Protein AF-A0A8J5JW83-F1 (afdb_monomer)

Sequence (215 aa):
MFQHQFQLTIKEKKLIQTMSLFVALVYGPMWFKAPEVFEAPSNDISFLKQLHYYGEKIDESVGMAATEAFQRHLWYLSEESVARALFSASVLYAEKREILGSMKGKNEKKECPKKLKVTEEEIPSLELKNLASTNTNCFFQTTLLDSGFVSKDPSQWTDNPQFLQSREILQELQVVNDVAERAVKLIQDYNSSITKSEAQKQYLLQVVTTHRRQT

Foldseek 3Di:
DCPVVDPDDPVRVVVCVVVVCCCVPQVVVLVVCCFVQLCNLVSLLVSLLVLLCCLVPPNVVRSVVVNVVSLVVQQVNAQQSLLSPLLDPVQDLVLNVLLLVQLDDPPPDPDDGDSDDADSVCSNVDDSSVRHHVCNVVNCVVLVADCPCSPDRSVPLVPDPSNVVRSVSSNVVGPVVVVVVVVVVVVVVVLVVPDPDPVVSVVVVVVVVVVVVVD

Mean predicted aligned error: 10.04 Å

Organism: Homarus americanus (NCBI:txid6706)

Secondary structure (DSSP, 8-state):
--TTTS---HHHHHHHHHHHHHIIIIIHHHHHHTT-TTTHHHHHHHHHHHHHHHHHHT-HHHHHHHHHHHHHHTTS-SHHHHGGGGG-SSS-HHHHHHHHHHT-S--------------TTTTTT--HHHH--GGGGHHHHHTT---GGGGS-GGGSTT-HHHHHHHHHHHHS---HHHHHHHHHHHHHHHHHH-S-HHHHHHHHHHHHHHHH--

pLDDT: mean 83.87, std 11.63, range [46.12, 95.81]

Radius of gyration: 22.06 Å; Cα contacts (8 Å, |Δi|>4): 173; chains: 1; bounding box: 48×33×61 Å

Solvent-accessibl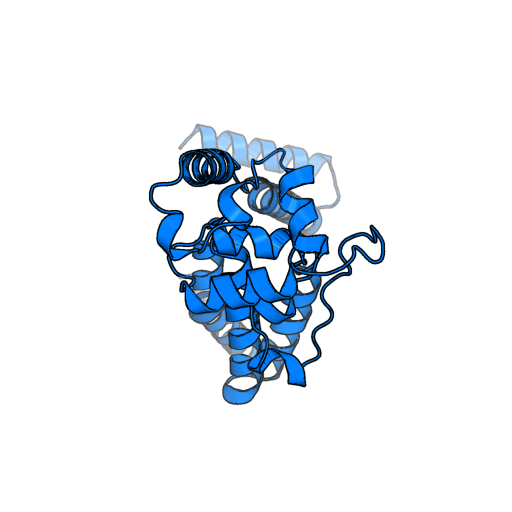e surface area (backbone atoms only — not comparable to full-atom values): 12341 Å² total; per-residue (Å²): 140,61,70,91,81,48,95,69,53,74,68,53,51,52,49,52,49,53,51,51,49,43,42,65,73,54,49,43,63,52,60,74,48,65,72,40,66,33,46,37,54,61,51,51,51,52,47,52,34,49,28,49,50,37,16,77,75,76,40,47,72,60,16,48,54,48,40,59,55,50,60,69,66,34,60,66,56,25,28,38,43,44,50,35,37,70,71,26,86,84,54,47,60,69,56,45,50,46,31,55,51,37,38,64,67,81,81,82,69,98,65,77,73,64,61,59,83,75,53,82,85,46,43,82,74,62,50,71,45,78,49,27,28,43,59,20,58,49,34,34,66,78,68,71,40,63,60,76,54,74,81,49,63,68,88,60,40,89,81,30,65,50,43,51,52,40,48,52,56,53,68,68,58,68,73,56,59,66,60,51,53,49,52,51,48,50,52,50,52,52,52,63,70,78,49,90,49,66,72,60,52,55,52,51,51,52,53,54,54,54,52,62,74,76,108

Structure (mmCIF, N/CA/C/O backbone):
data_AF-A0A8J5JW83-F1
#
_entry.id   AF-A0A8J5JW83-F1
#
loop_
_atom_site.group_PDB
_atom_site.id
_atom_site.type_symbol
_atom_site.label_atom_id
_atom_site.label_alt_id
_atom_site.label_comp_id
_atom_site.label_asym_id
_atom_site.label_entity_id
_atom_site.label_seq_id
_atom_site.pdbx_PDB_ins_code
_atom_site.Cartn_x
_atom_site.Cartn_y
_atom_site.Cartn_z
_atom_site.occupancy
_atom_site.B_iso_or_equiv
_atom_site.auth_seq_id
_atom_site.auth_comp_id
_atom_site.auth_asym_id
_atom_site.auth_atom_id
_atom_site.pdbx_PDB_model_num
ATOM 1 N N . MET A 1 1 ? 9.278 -12.136 -29.057 1.00 51.34 1 MET A N 1
ATOM 2 C CA . MET A 1 1 ? 8.632 -12.306 -30.379 1.00 51.34 1 MET A CA 1
ATOM 3 C C . MET A 1 1 ? 9.099 -11.289 -31.435 1.00 51.34 1 MET A C 1
ATOM 5 O O . MET A 1 1 ? 9.119 -11.654 -32.596 1.00 51.34 1 MET A O 1
ATOM 9 N N . PHE A 1 2 ? 9.569 -10.078 -31.080 1.00 63.88 2 PHE A N 1
ATOM 10 C CA . PHE A 1 2 ? 9.986 -9.043 -32.059 1.00 63.88 2 PHE A CA 1
ATOM 11 C C . PHE A 1 2 ? 11.501 -8.776 -32.156 1.00 63.88 2 PHE A C 1
ATOM 13 O O . PHE A 1 2 ? 11.928 -7.817 -32.788 1.00 63.88 2 PHE A O 1
ATOM 20 N N . GLN A 1 3 ? 12.343 -9.607 -31.540 1.00 62.34 3 GLN A N 1
ATOM 21 C CA . GLN A 1 3 ? 13.781 -9.324 -31.407 1.00 62.34 3 GLN A CA 1
ATOM 22 C C . GLN A 1 3 ? 14.521 -9.222 -32.754 1.00 62.34 3 GLN A C 1
ATOM 24 O O . GLN A 1 3 ? 15.527 -8.531 -32.838 1.00 62.34 3 GLN A O 1
ATOM 29 N N . HIS A 1 4 ? 14.019 -9.872 -33.807 1.00 70.44 4 HIS A N 1
ATOM 30 C CA . HIS A 1 4 ? 14.598 -9.803 -35.153 1.00 70.44 4 HIS A CA 1
ATOM 31 C C . HIS A 1 4 ? 14.193 -8.544 -35.937 1.00 70.44 4 HIS A C 1
ATOM 33 O O . HIS A 1 4 ? 14.798 -8.255 -36.962 1.00 70.44 4 HIS A O 1
ATOM 39 N N . GLN A 1 5 ? 13.187 -7.799 -35.468 1.00 75.12 5 GLN A N 1
ATOM 40 C CA . GLN A 1 5 ? 12.710 -6.569 -36.112 1.00 75.12 5 GLN A CA 1
ATOM 41 C C . GLN A 1 5 ? 13.427 -5.313 -35.593 1.00 75.12 5 GLN A C 1
ATOM 43 O O . GLN A 1 5 ? 13.366 -4.268 -36.232 1.00 75.12 5 GLN A O 1
ATOM 48 N N . PHE A 1 6 ? 14.136 -5.417 -34.463 1.00 74.56 6 PHE A N 1
ATOM 49 C CA . PHE A 1 6 ? 14.874 -4.317 -33.846 1.00 74.56 6 PHE A CA 1
ATOM 50 C C . PHE A 1 6 ? 16.340 -4.713 -33.649 1.00 74.56 6 PHE A C 1
ATOM 52 O O . PHE A 1 6 ? 16.646 -5.677 -32.944 1.00 74.56 6 PHE A O 1
ATOM 59 N N . GLN A 1 7 ? 17.268 -3.964 -34.249 1.00 84.31 7 GLN A N 1
ATOM 60 C CA . GLN A 1 7 ? 18.702 -4.164 -34.023 1.00 84.31 7 GLN A CA 1
ATOM 61 C C . GLN A 1 7 ? 19.111 -3.568 -32.670 1.00 84.31 7 GLN A C 1
ATOM 63 O O . GLN A 1 7 ? 19.536 -2.423 -32.586 1.00 84.31 7 GLN A O 1
ATOM 68 N N . LEU A 1 8 ? 18.948 -4.353 -31.604 1.00 85.31 8 LEU A N 1
ATOM 69 C CA . LEU A 1 8 ? 19.297 -3.945 -30.242 1.00 85.31 8 LEU A CA 1
ATOM 70 C C . LEU A 1 8 ? 20.770 -4.222 -29.929 1.00 85.31 8 LEU A C 1
ATOM 72 O O . LEU A 1 8 ? 21.261 -5.344 -30.114 1.00 85.31 8 LEU A O 1
ATOM 76 N N . THR A 1 9 ? 21.440 -3.232 -29.352 1.00 91.62 9 THR A N 1
ATOM 77 C CA . THR A 1 9 ? 22.767 -3.372 -28.748 1.00 91.62 9 THR A CA 1
ATOM 78 C C . THR A 1 9 ? 22.733 -4.319 -27.542 1.00 91.62 9 THR A C 1
ATOM 80 O O . THR A 1 9 ? 21.689 -4.582 -26.940 1.00 91.62 9 THR A O 1
ATOM 83 N N . ILE A 1 10 ? 23.902 -4.826 -27.134 1.00 90.31 10 ILE A N 1
ATOM 84 C CA . ILE A 1 10 ? 24.031 -5.671 -25.931 1.00 90.31 10 ILE A CA 1
ATOM 85 C C . ILE A 1 10 ? 23.524 -4.927 -24.684 1.00 90.31 10 ILE A C 1
ATOM 87 O O . ILE A 1 10 ? 22.834 -5.514 -23.849 1.00 90.31 10 ILE A O 1
ATOM 91 N N . LYS A 1 11 ? 23.813 -3.622 -24.587 1.00 91.81 11 LYS A N 1
ATOM 92 C CA . LYS A 1 11 ? 23.360 -2.763 -23.487 1.00 91.81 11 LYS A CA 1
ATOM 93 C C . LYS A 1 11 ? 21.834 -2.668 -23.439 1.00 91.81 11 LYS A C 1
ATOM 95 O O . LYS A 1 11 ? 21.253 -2.861 -22.377 1.00 91.81 11 LYS A O 1
ATOM 100 N N . GLU A 1 12 ? 21.185 -2.422 -24.575 1.00 89.00 12 GLU A N 1
ATOM 101 C CA . GLU A 1 12 ? 19.720 -2.341 -24.655 1.00 89.00 12 GLU A CA 1
ATOM 102 C C . GLU A 1 12 ? 19.053 -3.679 -24.337 1.00 89.00 12 GLU A C 1
ATOM 104 O O . GLU A 1 12 ? 18.071 -3.706 -23.603 1.00 89.00 12 GLU A O 1
ATOM 109 N N . LYS A 1 13 ? 19.610 -4.803 -24.811 1.00 89.38 13 LYS A N 1
ATOM 110 C CA . LYS A 1 13 ? 19.097 -6.138 -24.457 1.00 89.38 13 LYS A CA 1
ATOM 111 C C . LYS A 1 13 ? 19.138 -6.374 -22.949 1.00 89.38 13 LYS A C 1
ATOM 113 O O . LYS A 1 13 ? 18.149 -6.841 -22.389 1.00 89.38 13 LYS A O 1
ATOM 118 N N . LYS A 1 14 ? 20.250 -6.019 -22.295 1.00 90.25 14 LYS A N 1
ATOM 119 C CA . LYS A 1 14 ? 20.386 -6.136 -20.838 1.00 90.25 14 LYS A CA 1
ATOM 120 C C . LYS A 1 14 ? 19.383 -5.238 -20.110 1.00 90.25 14 LYS A C 1
ATOM 122 O O . LYS A 1 14 ? 18.715 -5.710 -19.201 1.00 90.25 14 LYS A O 1
ATOM 127 N N . LEU A 1 15 ? 19.216 -3.989 -20.549 1.00 88.81 15 LEU A N 1
ATOM 128 C CA . LEU A 1 15 ? 18.233 -3.061 -19.977 1.00 88.81 15 LEU A CA 1
ATOM 129 C C . LEU A 1 15 ? 16.795 -3.578 -20.107 1.00 88.81 15 LEU A C 1
ATOM 131 O O . LEU A 1 15 ? 16.050 -3.563 -19.131 1.00 88.81 15 LEU A O 1
ATOM 135 N N . ILE A 1 16 ? 16.413 -4.077 -21.286 1.00 89.44 16 ILE A N 1
ATOM 136 C CA . ILE A 1 16 ? 15.085 -4.662 -21.510 1.00 89.44 16 ILE A CA 1
ATOM 137 C C . ILE A 1 16 ? 14.882 -5.875 -20.610 1.00 89.44 16 ILE A C 1
ATOM 139 O O . ILE A 1 16 ? 13.809 -6.020 -20.031 1.00 89.44 16 ILE A O 1
ATOM 143 N N . GLN A 1 17 ? 15.894 -6.733 -20.465 1.00 90.88 17 GLN A N 1
ATOM 144 C CA . GLN A 1 17 ? 15.820 -7.884 -19.571 1.00 90.88 17 GLN A CA 1
ATOM 145 C C . GLN A 1 17 ? 15.620 -7.447 -18.115 1.00 90.88 17 GLN A C 1
ATOM 147 O O . GLN A 1 17 ? 14.689 -7.932 -17.477 1.00 90.88 17 GLN A O 1
ATOM 152 N N . THR A 1 18 ? 16.432 -6.511 -17.613 1.00 92.50 18 THR A N 1
ATOM 153 C CA . THR A 1 18 ? 16.302 -5.974 -16.250 1.00 92.50 18 THR A CA 1
ATOM 154 C C . THR A 1 18 ? 14.909 -5.390 -16.020 1.00 92.50 18 THR A C 1
ATOM 156 O O . THR A 1 18 ? 14.238 -5.772 -15.064 1.00 92.50 18 THR A O 1
ATOM 159 N N . MET A 1 19 ? 14.426 -4.536 -16.927 1.00 90.81 19 MET A N 1
ATOM 160 C CA . MET A 1 19 ? 13.092 -3.943 -16.807 1.00 90.81 19 MET A CA 1
ATOM 161 C C . MET A 1 19 ? 11.976 -4.984 -16.897 1.00 90.81 19 MET A C 1
ATOM 163 O O . MET A 1 19 ? 11.015 -4.910 -16.141 1.00 90.81 19 MET A O 1
ATOM 167 N N . SER A 1 20 ? 12.101 -5.978 -17.777 1.00 92.31 20 SER A N 1
ATOM 168 C CA . SER A 1 20 ? 11.099 -7.044 -17.906 1.00 92.31 20 SER A CA 1
ATOM 169 C C . SER A 1 20 ? 11.003 -7.873 -16.627 1.00 92.31 20 SER A C 1
ATOM 171 O O . SER A 1 20 ? 9.900 -8.179 -16.183 1.00 92.31 20 SER A O 1
ATOM 173 N N . LEU A 1 21 ? 12.144 -8.207 -16.016 1.00 92.75 21 LEU A N 1
ATOM 174 C CA . LEU A 1 21 ? 12.188 -8.938 -14.751 1.00 92.75 21 LEU A CA 1
ATOM 175 C C . LEU A 1 21 ? 11.627 -8.100 -13.601 1.00 92.75 21 LEU A C 1
ATOM 177 O O . LEU A 1 21 ? 10.803 -8.603 -12.845 1.00 92.75 21 LEU A O 1
ATOM 181 N N . PHE A 1 22 ? 12.003 -6.823 -13.505 1.00 94.00 22 PHE A N 1
ATOM 182 C CA . PHE A 1 22 ? 11.449 -5.914 -12.503 1.00 94.00 22 PHE A CA 1
ATOM 183 C C . PHE A 1 22 ? 9.924 -5.788 -12.639 1.00 94.00 22 PHE A C 1
ATOM 185 O O . PHE A 1 22 ? 9.190 -5.953 -11.665 1.00 94.00 22 PHE A O 1
ATOM 192 N N . VAL A 1 23 ? 9.419 -5.565 -13.856 1.00 92.06 23 VAL A N 1
ATOM 193 C CA . VAL A 1 23 ? 7.976 -5.459 -14.100 1.00 92.06 23 VAL A CA 1
ATOM 194 C C . VAL A 1 23 ? 7.266 -6.765 -13.758 1.00 92.06 23 VAL A C 1
ATOM 196 O O . VAL A 1 23 ? 6.246 -6.732 -13.081 1.00 92.06 23 VAL A O 1
ATOM 199 N N . ALA A 1 24 ? 7.791 -7.912 -14.187 1.00 91.56 24 ALA A N 1
ATOM 200 C CA . ALA A 1 24 ? 7.130 -9.196 -13.973 1.00 91.56 24 ALA A CA 1
ATOM 201 C C . ALA A 1 24 ? 7.152 -9.654 -12.506 1.00 91.56 24 ALA A C 1
ATOM 203 O O . ALA A 1 24 ? 6.171 -10.222 -12.035 1.00 91.56 24 ALA A O 1
ATOM 204 N N . LEU A 1 25 ? 8.261 -9.431 -11.794 1.00 92.19 25 LEU A N 1
ATOM 205 C CA . LEU A 1 25 ? 8.498 -10.015 -10.469 1.00 92.19 25 LEU A CA 1
ATOM 206 C C . LEU A 1 25 ? 8.248 -9.044 -9.313 1.00 92.19 25 LEU A C 1
ATOM 208 O O . LEU A 1 25 ? 8.000 -9.493 -8.196 1.00 92.19 25 LEU A O 1
ATOM 212 N N . VAL A 1 26 ? 8.321 -7.735 -9.559 1.00 93.12 26 VAL A N 1
ATOM 213 C CA . VAL A 1 26 ? 8.220 -6.705 -8.514 1.00 93.12 26 VAL A CA 1
ATOM 214 C C . VAL A 1 26 ? 6.963 -5.866 -8.716 1.00 93.12 26 VAL A C 1
ATOM 216 O O . VAL A 1 26 ? 6.061 -5.897 -7.885 1.00 93.12 26 VAL A O 1
ATOM 219 N N . TYR A 1 27 ? 6.854 -5.159 -9.842 1.00 90.69 27 TYR A N 1
ATOM 220 C CA . TYR A 1 27 ? 5.749 -4.216 -10.052 1.00 90.69 27 TYR A CA 1
ATOM 221 C C . TYR A 1 27 ? 4.406 -4.898 -10.353 1.00 90.69 27 TYR A C 1
ATOM 223 O O . TYR A 1 27 ? 3.376 -4.504 -9.816 1.00 90.69 27 TYR A O 1
ATOM 231 N N . GLY A 1 28 ? 4.405 -5.929 -11.198 1.00 89.69 28 GLY A N 1
ATOM 232 C CA . GLY A 1 28 ? 3.207 -6.652 -11.627 1.00 89.69 28 GLY A CA 1
ATOM 233 C C . GLY A 1 28 ? 2.395 -7.223 -10.460 1.00 89.69 28 GLY A C 1
ATOM 234 O O . GLY A 1 28 ? 1.198 -6.955 -10.390 1.00 89.69 28 GLY A O 1
ATOM 235 N N . PRO A 1 29 ? 3.008 -7.951 -9.507 1.00 91.00 29 PRO A N 1
ATOM 236 C CA . PRO A 1 29 ? 2.302 -8.431 -8.322 1.00 91.00 29 PRO A CA 1
ATOM 237 C C . PRO A 1 29 ? 1.640 -7.316 -7.503 1.00 91.00 29 PRO A C 1
ATOM 239 O O . PRO A 1 29 ? 0.507 -7.491 -7.062 1.00 91.00 29 PRO A O 1
ATOM 242 N N . MET A 1 30 ? 2.305 -6.166 -7.330 1.00 88.69 30 MET A N 1
ATOM 243 C CA . MET A 1 30 ? 1.703 -5.003 -6.663 1.00 88.69 30 MET A CA 1
ATOM 244 C C . MET A 1 30 ? 0.524 -4.455 -7.471 1.00 88.69 30 MET A C 1
ATOM 246 O O . MET A 1 30 ? -0.542 -4.204 -6.913 1.00 88.69 30 MET A O 1
ATOM 250 N N . TRP A 1 31 ? 0.680 -4.337 -8.791 1.00 85.50 31 TRP A N 1
ATOM 251 C CA . TRP A 1 31 ? -0.354 -3.811 -9.680 1.00 85.50 31 TRP A CA 1
ATOM 252 C C . TRP A 1 31 ? -1.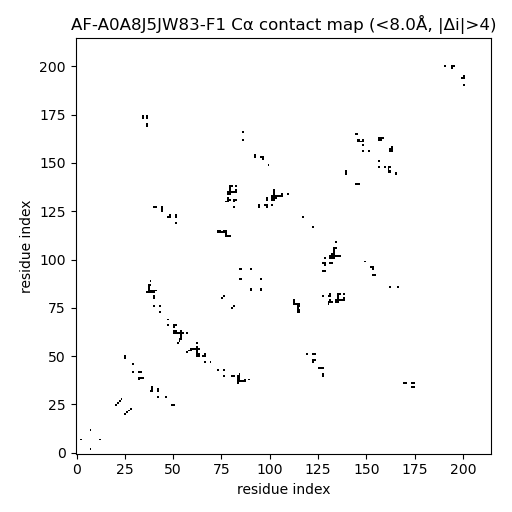686 -4.556 -9.545 1.00 85.50 31 TRP A C 1
ATOM 254 O O . TRP A 1 31 ? -2.742 -3.929 -9.493 1.00 85.50 31 TRP A O 1
ATOM 264 N N . PHE A 1 32 ? -1.650 -5.885 -9.440 1.00 86.88 32 PHE A N 1
ATOM 265 C CA . PHE A 1 32 ? -2.866 -6.685 -9.270 1.00 86.88 32 PHE A CA 1
ATOM 266 C C . PHE A 1 32 ? -3.550 -6.492 -7.913 1.00 86.88 32 PHE A C 1
ATOM 268 O O . PHE A 1 32 ? -4.752 -6.722 -7.816 1.00 86.88 32 PHE A O 1
ATOM 275 N N . LYS A 1 33 ? -2.814 -6.041 -6.894 1.00 87.88 33 LYS A N 1
ATOM 276 C CA . LYS A 1 33 ? -3.336 -5.757 -5.551 1.00 87.88 33 LYS A CA 1
ATOM 277 C C . LYS A 1 33 ? -3.801 -4.313 -5.363 1.00 87.88 33 LYS A C 1
ATOM 279 O O . LYS A 1 33 ? -4.503 -4.019 -4.402 1.00 87.88 33 LYS A O 1
ATOM 284 N N . ALA A 1 34 ? -3.446 -3.407 -6.276 1.00 82.31 34 ALA A N 1
ATOM 285 C CA . ALA A 1 34 ? -3.834 -1.997 -6.208 1.00 82.31 34 ALA A CA 1
ATOM 286 C C . ALA A 1 34 ? -5.353 -1.744 -6.025 1.00 82.31 34 ALA A C 1
ATOM 288 O O . ALA A 1 34 ? -5.702 -0.774 -5.354 1.00 82.31 34 ALA A O 1
ATOM 289 N N . PRO A 1 35 ? -6.276 -2.578 -6.555 1.00 82.44 35 PRO A N 1
ATOM 290 C CA . PRO A 1 35 ? -7.714 -2.390 -6.335 1.00 82.44 35 PRO A CA 1
ATOM 291 C C . PRO A 1 35 ? -8.220 -2.779 -4.932 1.00 82.44 35 PRO A C 1
ATOM 293 O O . PRO A 1 35 ? -9.385 -2.534 -4.621 1.00 82.44 35 PRO A O 1
ATOM 296 N N . GLU A 1 36 ? -7.401 -3.419 -4.091 1.00 86.31 36 GLU A N 1
ATOM 297 C CA . GLU A 1 36 ? -7.820 -3.929 -2.781 1.00 86.31 36 GLU A CA 1
ATOM 298 C C . GLU A 1 36 ? -7.935 -2.796 -1.749 1.00 86.31 36 GLU A C 1
ATOM 300 O O . GLU A 1 36 ? -6.987 -2.473 -1.037 1.00 86.31 36 GLU A O 1
ATOM 305 N N . VAL A 1 37 ? -9.125 -2.199 -1.635 1.00 86.00 37 VAL A N 1
ATOM 306 C CA . VAL A 1 37 ? -9.380 -1.004 -0.802 1.00 86.00 37 VAL A CA 1
ATOM 307 C C . VAL A 1 37 ? -8.912 -1.155 0.646 1.00 86.00 37 VAL A C 1
ATOM 309 O O . VAL A 1 37 ? -8.300 -0.236 1.192 1.00 86.00 37 VAL A O 1
ATOM 312 N N . PHE A 1 38 ? -9.199 -2.298 1.271 1.00 90.44 38 PHE A N 1
ATOM 313 C CA . PHE A 1 38 ? -8.854 -2.551 2.674 1.00 90.44 38 PHE A CA 1
ATOM 314 C C . PHE A 1 38 ? -7.366 -2.822 2.879 1.00 90.44 38 PHE A C 1
ATOM 316 O O . PHE A 1 38 ? -6.820 -2.493 3.928 1.00 90.44 38 PHE A O 1
ATOM 323 N N . GLU A 1 39 ? -6.721 -3.410 1.875 1.00 90.50 39 GLU A N 1
ATOM 324 C CA . GLU A 1 39 ? -5.315 -3.802 1.921 1.00 90.50 39 GLU A CA 1
ATOM 325 C C . GLU A 1 39 ? -4.392 -2.687 1.424 1.00 90.50 39 GLU A C 1
ATOM 327 O O . GLU A 1 39 ? -3.189 -2.764 1.645 1.00 90.50 39 GLU A O 1
ATOM 332 N N . ALA A 1 40 ? -4.930 -1.646 0.777 1.00 88.44 40 ALA A N 1
ATOM 333 C CA . ALA A 1 40 ? -4.149 -0.604 0.116 1.00 88.44 40 ALA A CA 1
ATOM 334 C C . ALA A 1 40 ? -3.010 -0.030 0.988 1.00 88.44 40 ALA A C 1
ATOM 336 O O . ALA A 1 40 ? -1.869 -0.064 0.527 1.00 88.44 40 ALA A O 1
ATOM 337 N N . PRO A 1 41 ? -3.231 0.386 2.257 1.00 90.06 41 PRO A N 1
ATOM 338 C CA . PRO A 1 41 ? -2.141 0.903 3.088 1.00 90.06 41 PRO A CA 1
ATOM 339 C C . PRO A 1 41 ? -1.049 -0.143 3.362 1.00 90.06 41 PRO A C 1
ATOM 341 O O . PRO A 1 41 ? 0.141 0.162 3.298 1.00 90.06 41 PRO A O 1
ATOM 344 N N . SER A 1 42 ? -1.444 -1.390 3.632 1.00 91.88 42 SER A N 1
ATOM 345 C CA . SER A 1 42 ? -0.522 -2.502 3.896 1.00 91.88 42 SER A CA 1
ATOM 346 C C . SER A 1 42 ? 0.270 -2.884 2.646 1.00 91.88 42 SER A C 1
ATOM 348 O O . SER A 1 42 ? 1.480 -3.109 2.714 1.00 91.88 42 SER A O 1
ATOM 350 N N . ASN A 1 43 ? -0.402 -2.922 1.494 1.00 91.25 43 ASN A N 1
ATOM 351 C CA . ASN A 1 43 ? 0.189 -3.216 0.196 1.00 91.25 43 ASN A CA 1
ATOM 352 C C . ASN A 1 43 ? 1.221 -2.150 -0.194 1.00 91.25 43 ASN A C 1
ATOM 354 O O . ASN A 1 43 ? 2.310 -2.508 -0.639 1.00 91.25 43 ASN A O 1
ATOM 358 N N . ASP A 1 44 ? 0.933 -0.868 0.040 1.00 90.88 44 ASP A N 1
ATOM 359 C CA . ASP A 1 44 ? 1.867 0.221 -0.253 1.00 90.88 44 ASP A CA 1
ATOM 360 C C . ASP A 1 44 ? 3.115 0.176 0.639 1.00 90.88 44 ASP A C 1
ATOM 362 O O . ASP A 1 44 ? 4.234 0.283 0.134 1.00 90.88 44 ASP A O 1
ATOM 366 N N . ILE A 1 45 ? 2.954 -0.046 1.952 1.00 91.56 45 ILE A N 1
ATOM 367 C CA . ILE A 1 45 ? 4.092 -0.219 2.875 1.00 91.56 45 ILE A CA 1
ATOM 368 C C . ILE A 1 45 ? 4.930 -1.432 2.461 1.00 91.56 45 ILE A C 1
ATOM 370 O O . ILE A 1 45 ? 6.157 -1.350 2.382 1.00 91.56 45 ILE A O 1
ATOM 374 N N . SER A 1 46 ? 4.277 -2.563 2.179 1.00 93.19 46 SER A N 1
ATOM 375 C CA . SER A 1 46 ? 4.953 -3.792 1.761 1.00 93.19 46 SER A CA 1
ATOM 376 C C . SER A 1 46 ? 5.727 -3.592 0.459 1.00 93.19 46 SER A C 1
ATOM 378 O O . SER A 1 46 ? 6.878 -4.021 0.360 1.00 93.19 46 SER A O 1
ATOM 380 N N . PHE A 1 47 ? 5.140 -2.888 -0.510 1.00 94.31 47 PHE A N 1
ATOM 381 C CA . PHE A 1 47 ? 5.799 -2.594 -1.773 1.00 94.31 47 PHE A CA 1
ATOM 382 C C . PHE A 1 47 ? 6.984 -1.644 -1.594 1.00 94.31 47 PHE A C 1
ATOM 384 O O . PHE A 1 47 ? 8.047 -1.895 -2.157 1.00 94.31 47 PHE A O 1
ATOM 391 N N . LEU A 1 48 ? 6.861 -0.611 -0.754 1.00 93.12 48 LEU A N 1
ATOM 392 C CA . LEU A 1 48 ? 7.974 0.288 -0.441 1.00 93.12 48 LEU A CA 1
ATOM 393 C C . LEU A 1 48 ? 9.161 -0.481 0.168 1.00 93.12 48 LEU A C 1
ATOM 395 O O . LEU A 1 48 ? 10.298 -0.308 -0.271 1.00 93.12 48 LEU A O 1
ATOM 399 N N . LYS A 1 49 ? 8.892 -1.403 1.103 1.00 94.81 49 LYS A N 1
ATOM 400 C CA . LYS A 1 49 ? 9.909 -2.310 1.665 1.00 94.81 49 LYS A CA 1
ATOM 401 C C . LYS A 1 49 ? 10.524 -3.226 0.610 1.00 94.81 49 LYS A C 1
ATOM 403 O O . LYS A 1 49 ? 11.733 -3.443 0.617 1.00 94.81 49 LYS A O 1
ATOM 408 N N . GLN A 1 50 ? 9.711 -3.752 -0.304 1.00 95.69 50 GLN A N 1
ATOM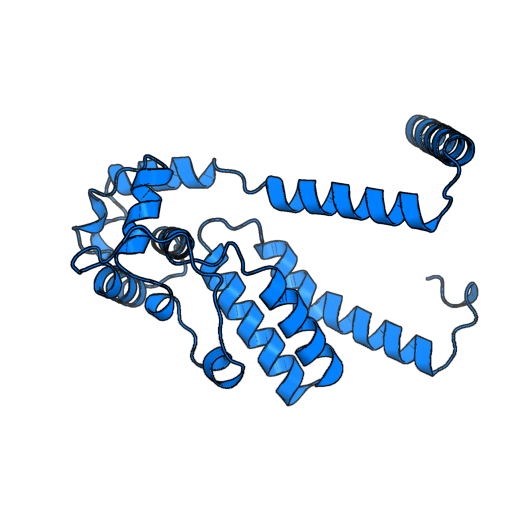 409 C CA . GLN A 1 50 ? 10.182 -4.608 -1.390 1.00 95.69 50 GLN A CA 1
ATOM 410 C C . GLN A 1 50 ? 11.104 -3.852 -2.356 1.00 95.69 50 GLN A C 1
ATOM 412 O O . GLN A 1 50 ? 12.122 -4.405 -2.768 1.00 95.69 50 GLN A O 1
ATOM 417 N N . LEU A 1 51 ? 10.778 -2.602 -2.701 1.00 95.31 51 LEU A N 1
ATOM 418 C CA . LEU A 1 51 ? 11.616 -1.756 -3.553 1.00 95.31 51 LEU A CA 1
ATOM 419 C C . LEU A 1 51 ? 12.955 -1.427 -2.890 1.00 95.31 51 LEU A C 1
ATOM 421 O O . LEU A 1 51 ? 13.994 -1.539 -3.540 1.00 95.31 51 LEU A O 1
ATOM 425 N N . HIS A 1 52 ? 12.934 -1.102 -1.596 1.00 94.44 52 HIS A N 1
ATOM 426 C CA . HIS A 1 52 ? 14.151 -0.864 -0.825 1.00 94.44 52 HIS A CA 1
ATOM 427 C C . HIS A 1 52 ? 15.035 -2.120 -0.768 1.00 94.44 52 HIS A C 1
ATOM 429 O O . HIS A 1 52 ? 16.202 -2.068 -1.147 1.00 94.44 52 HIS A O 1
ATOM 435 N N . TYR A 1 53 ? 14.462 -3.284 -0.438 1.00 95.25 53 TYR A N 1
ATOM 436 C CA . TYR A 1 53 ? 15.187 -4.560 -0.473 1.00 95.25 53 TYR A CA 1
ATOM 437 C C . TYR A 1 53 ? 15.767 -4.871 -1.863 1.00 95.25 53 TYR A C 1
ATOM 439 O O . TYR A 1 53 ? 16.903 -5.334 -1.982 1.00 95.25 53 TYR A O 1
ATOM 447 N N . TYR A 1 54 ? 14.997 -4.622 -2.927 1.00 95.50 54 TYR A N 1
ATOM 448 C CA . TYR A 1 54 ? 15.449 -4.829 -4.301 1.00 95.50 54 TYR A CA 1
ATOM 449 C C . TYR A 1 54 ? 16.654 -3.936 -4.636 1.00 95.50 54 TYR A C 1
ATOM 451 O O . TYR A 1 54 ? 17.614 -4.417 -5.238 1.00 95.50 54 TYR A O 1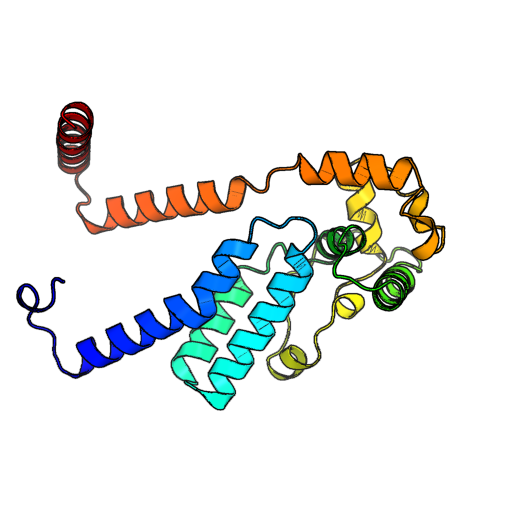
ATOM 459 N N . GLY A 1 55 ? 16.631 -2.670 -4.209 1.00 94.75 55 GLY A N 1
ATOM 460 C CA . GLY A 1 55 ? 17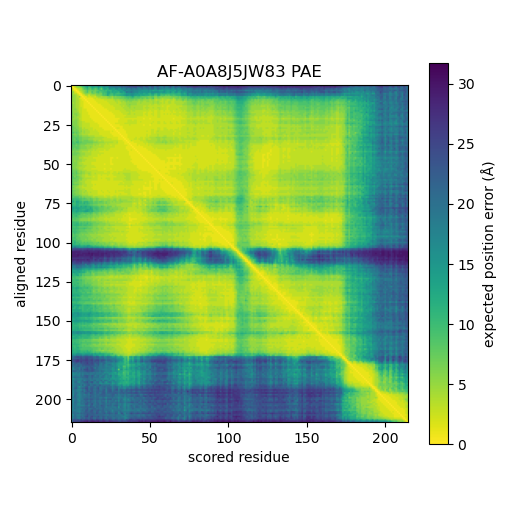.764 -1.753 -4.337 1.00 94.75 55 GLY A CA 1
ATOM 461 C C . GLY A 1 55 ? 18.997 -2.245 -3.586 1.00 94.75 55 GLY A C 1
ATOM 462 O O . GLY A 1 55 ? 20.069 -2.358 -4.171 1.00 94.75 55 GLY A O 1
ATOM 463 N N . GLU A 1 56 ? 18.835 -2.630 -2.321 1.00 94.69 56 GLU A N 1
ATOM 464 C CA . GLU A 1 56 ? 19.958 -3.076 -1.494 1.00 94.69 56 GLU A CA 1
ATOM 465 C C . GLU A 1 56 ? 20.596 -4.392 -1.963 1.00 94.69 56 GLU A C 1
ATOM 467 O O . GLU A 1 56 ? 21.798 -4.595 -1.781 1.00 94.69 56 GLU A O 1
ATOM 472 N N . LYS A 1 57 ? 19.796 -5.343 -2.466 1.00 95.81 57 LYS A N 1
ATOM 473 C CA . LYS A 1 57 ? 20.247 -6.734 -2.673 1.00 95.81 57 LYS A CA 1
ATOM 474 C C . LYS A 1 57 ? 20.351 -7.169 -4.127 1.00 95.81 57 LYS A C 1
ATOM 476 O O . LYS A 1 57 ? 21.004 -8.179 -4.384 1.00 95.81 57 LYS A O 1
ATOM 481 N N . ILE A 1 58 ? 19.692 -6.481 -5.060 1.00 94.50 58 ILE A N 1
ATOM 482 C CA . ILE A 1 58 ? 19.542 -6.959 -6.443 1.00 94.50 58 ILE A CA 1
ATOM 483 C C . ILE A 1 58 ? 20.097 -5.946 -7.443 1.00 94.50 58 ILE A C 1
ATOM 485 O O . ILE A 1 58 ? 21.026 -6.270 -8.181 1.00 94.50 58 ILE A O 1
ATOM 489 N N . ASP A 1 59 ? 19.531 -4.741 -7.493 1.00 94.56 59 ASP A N 1
ATOM 490 C CA . ASP A 1 59 ? 19.945 -3.689 -8.425 1.00 94.56 59 ASP A CA 1
ATOM 491 C C . ASP A 1 59 ? 19.655 -2.313 -7.813 1.00 94.56 59 ASP A C 1
ATOM 493 O O . ASP A 1 59 ? 18.520 -1.831 -7.837 1.00 94.56 59 ASP A O 1
ATOM 497 N N . GLU A 1 60 ? 20.705 -1.696 -7.269 1.00 95.06 60 GLU A N 1
ATOM 498 C CA . GLU A 1 60 ? 20.676 -0.394 -6.593 1.00 95.06 60 GLU A CA 1
ATOM 499 C C . GLU A 1 60 ? 20.072 0.699 -7.476 1.00 95.06 60 GLU A C 1
ATOM 501 O O . GLU A 1 60 ? 19.192 1.441 -7.043 1.00 95.06 60 GLU A O 1
ATOM 506 N N . SER A 1 61 ? 20.481 0.762 -8.747 1.00 93.56 61 SER A N 1
ATOM 507 C CA . SER A 1 61 ? 20.029 1.812 -9.658 1.00 93.56 61 SER A CA 1
ATOM 508 C C . SER A 1 61 ? 18.530 1.715 -9.923 1.00 93.56 61 SER A C 1
ATOM 510 O O . SER A 1 61 ? 17.840 2.736 -9.916 1.00 93.56 61 SER A O 1
ATOM 512 N N . VAL A 1 62 ? 18.022 0.504 -10.165 1.00 93.81 62 VAL A N 1
ATOM 513 C CA . VAL A 1 62 ? 16.594 0.288 -10.419 1.00 93.81 62 VAL A CA 1
ATOM 514 C C . VAL A 1 62 ? 15.782 0.442 -9.137 1.00 93.81 62 VAL A C 1
ATOM 516 O O . VAL A 1 62 ? 14.744 1.100 -9.164 1.00 93.81 62 VAL A O 1
ATOM 519 N N . GLY A 1 63 ? 16.243 -0.123 -8.019 1.00 94.38 63 GLY A N 1
ATOM 520 C CA . GLY A 1 63 ? 15.549 -0.042 -6.734 1.00 94.38 63 GLY A CA 1
ATOM 521 C C . GLY A 1 63 ? 15.427 1.389 -6.216 1.00 94.38 63 GLY A C 1
ATOM 522 O O . GLY A 1 63 ? 14.329 1.800 -5.841 1.00 94.38 63 GLY A O 1
ATOM 523 N N . MET A 1 64 ? 16.503 2.180 -6.286 1.00 92.75 64 MET A N 1
ATOM 524 C CA . MET A 1 64 ? 16.490 3.598 -5.913 1.00 92.75 64 MET A CA 1
ATOM 525 C C . MET A 1 64 ? 15.531 4.392 -6.808 1.00 92.75 64 MET A C 1
ATOM 527 O O . MET A 1 64 ? 14.610 5.040 -6.312 1.00 92.75 64 MET A O 1
ATOM 531 N N . ALA A 1 65 ? 15.662 4.268 -8.135 1.00 93.00 65 ALA A N 1
ATOM 532 C CA . ALA A 1 65 ? 14.795 4.979 -9.076 1.00 93.00 65 ALA A CA 1
ATOM 533 C C . ALA A 1 65 ? 13.309 4.608 -8.908 1.00 93.00 65 ALA A C 1
ATOM 535 O O . ALA A 1 65 ? 12.433 5.474 -8.992 1.00 93.00 65 ALA A O 1
ATOM 536 N N . ALA A 1 66 ? 13.011 3.330 -8.658 1.00 92.94 66 ALA A N 1
ATOM 537 C CA . ALA A 1 66 ? 11.655 2.856 -8.413 1.00 92.94 66 ALA A CA 1
ATOM 538 C C . ALA A 1 66 ? 11.104 3.344 -7.066 1.00 92.94 66 ALA A C 1
ATOM 540 O O . ALA A 1 66 ? 9.947 3.758 -7.010 1.00 92.94 66 ALA A O 1
ATOM 541 N N . THR A 1 67 ? 11.918 3.342 -6.007 1.00 92.44 67 THR A N 1
ATOM 542 C CA . THR A 1 67 ? 11.538 3.843 -4.675 1.00 92.44 67 THR A CA 1
ATOM 543 C C . THR A 1 67 ? 11.198 5.327 -4.739 1.00 92.44 67 THR A C 1
ATOM 545 O O . THR A 1 67 ? 10.107 5.725 -4.333 1.00 92.44 67 THR A O 1
ATOM 548 N N . GLU A 1 68 ? 12.064 6.142 -5.344 1.00 90.25 68 GLU A N 1
ATOM 549 C CA . GLU A 1 68 ? 11.809 7.571 -5.546 1.00 90.25 68 GLU A CA 1
ATOM 550 C C . GLU A 1 68 ? 10.550 7.820 -6.384 1.00 90.25 68 GLU A C 1
ATOM 552 O O . GLU A 1 68 ? 9.765 8.728 -6.095 1.00 90.25 68 GLU A O 1
ATOM 557 N N . ALA A 1 69 ? 10.344 7.028 -7.442 1.00 90.00 69 ALA A N 1
ATOM 558 C CA . ALA A 1 69 ? 9.138 7.109 -8.252 1.00 90.00 69 ALA A CA 1
ATOM 559 C C . ALA A 1 69 ? 7.893 6.785 -7.430 1.00 90.00 69 ALA A C 1
ATOM 561 O O . ALA A 1 69 ? 6.930 7.551 -7.462 1.00 90.00 69 ALA A O 1
ATOM 562 N N . PHE A 1 70 ? 7.923 5.711 -6.648 1.00 88.88 70 PHE A N 1
ATOM 563 C CA . PHE A 1 70 ? 6.792 5.294 -5.835 1.00 88.88 70 PHE A CA 1
ATOM 564 C C . PHE A 1 70 ? 6.480 6.298 -4.717 1.00 88.88 70 PHE A C 1
ATOM 566 O O . PHE A 1 70 ? 5.327 6.687 -4.557 1.00 88.88 70 PHE A O 1
ATOM 573 N N . GLN A 1 71 ? 7.489 6.855 -4.043 1.00 86.50 71 GLN A N 1
ATOM 574 C CA . GLN A 1 71 ? 7.315 7.912 -3.035 1.00 86.50 71 GLN A CA 1
ATOM 575 C C . GLN A 1 71 ? 6.678 9.202 -3.588 1.00 86.50 71 GLN A C 1
ATOM 577 O O . GLN A 1 71 ? 6.083 9.987 -2.841 1.00 86.50 71 GLN A O 1
ATOM 582 N N . ARG A 1 72 ? 6.759 9.461 -4.902 1.00 83.12 72 ARG A N 1
ATOM 583 C CA . ARG A 1 72 ? 5.997 10.554 -5.538 1.00 83.12 72 ARG A CA 1
ATOM 584 C C . ARG A 1 72 ? 4.498 10.257 -5.626 1.00 83.12 72 ARG A C 1
ATOM 586 O O . ARG A 1 72 ? 3.719 11.206 -5.661 1.00 83.12 72 ARG A O 1
ATOM 593 N N . HIS A 1 73 ? 4.108 8.986 -5.602 1.00 78.88 73 HIS A N 1
ATOM 594 C CA . HIS A 1 73 ? 2.723 8.525 -5.678 1.00 78.88 73 HIS A CA 1
ATOM 595 C C . HIS A 1 73 ? 2.081 8.234 -4.313 1.00 78.88 73 HIS A C 1
ATOM 597 O O . HIS A 1 73 ? 0.864 8.131 -4.253 1.00 78.88 73 HIS A O 1
ATOM 603 N N . LEU A 1 74 ? 2.841 8.231 -3.213 1.00 79.12 74 LEU A N 1
ATOM 604 C CA . LEU A 1 74 ? 2.332 8.046 -1.842 1.00 79.12 74 LEU A CA 1
ATOM 605 C C . LEU A 1 74 ? 1.588 9.271 -1.264 1.00 79.12 74 LEU A C 1
ATOM 607 O O . LEU A 1 74 ? 1.521 9.450 -0.053 1.00 79.12 74 LEU A O 1
ATOM 611 N N . TRP A 1 75 ? 1.043 10.156 -2.105 1.00 74.44 75 TRP A N 1
ATOM 612 C CA . TRP A 1 75 ? 0.312 11.343 -1.638 1.00 74.44 75 TRP A CA 1
ATOM 613 C C . TRP A 1 75 ? -1.006 10.982 -0.940 1.00 74.44 75 TRP A C 1
ATOM 615 O O . TRP A 1 75 ? -1.465 11.740 -0.089 1.00 74.44 75 TRP A O 1
ATOM 625 N N . TYR A 1 76 ? -1.594 9.834 -1.288 1.00 75.69 76 TYR A N 1
ATOM 626 C CA . TYR A 1 76 ? -2.817 9.326 -0.673 1.00 75.69 76 TYR A CA 1
ATOM 627 C C . TYR A 1 76 ? -2.542 8.445 0.556 1.00 75.69 76 TYR A C 1
ATOM 629 O O . TYR A 1 76 ? -3.431 8.318 1.402 1.00 75.69 76 TYR A O 1
ATOM 637 N N . LEU A 1 77 ? -1.330 7.874 0.685 1.00 81.75 77 LEU A N 1
ATOM 638 C CA . LEU A 1 77 ? -0.904 7.111 1.862 1.00 81.75 77 LEU A CA 1
ATOM 639 C C . LEU A 1 77 ? -0.698 8.083 3.029 1.00 81.75 77 LEU A C 1
ATOM 641 O O . LEU A 1 77 ? 0.345 8.709 3.201 1.00 81.75 77 LEU A O 1
ATOM 645 N N . SER A 1 78 ? -1.768 8.241 3.788 1.00 80.25 78 SER A N 1
ATOM 646 C CA . SER A 1 78 ? -1.965 9.245 4.824 1.00 80.25 78 SER A CA 1
ATOM 647 C C . SER A 1 78 ? -2.595 8.628 6.065 1.00 80.25 78 SER A C 1
ATOM 649 O O . SER A 1 78 ? -3.109 7.509 6.018 1.00 80.25 78 SER A O 1
ATOM 651 N N . GLU A 1 79 ? -2.628 9.391 7.154 1.00 82.38 79 GLU A N 1
ATOM 652 C CA . GLU A 1 79 ? -3.267 8.994 8.413 1.00 82.38 79 GLU A CA 1
ATOM 653 C C . GLU A 1 79 ? -4.728 8.556 8.197 1.00 82.38 79 GLU A C 1
ATOM 655 O O . GLU A 1 79 ? -5.167 7.556 8.753 1.00 82.38 79 GLU A O 1
ATOM 660 N N . GLU A 1 80 ? -5.471 9.223 7.304 1.00 82.19 80 GLU A N 1
ATOM 661 C CA . GLU A 1 80 ? -6.842 8.830 6.949 1.00 82.19 80 GLU A CA 1
ATOM 662 C C . GLU A 1 80 ? -6.898 7.505 6.177 1.00 82.19 80 GLU A C 1
ATOM 664 O O . GLU A 1 80 ? -7.783 6.683 6.410 1.00 82.19 80 GLU A O 1
ATOM 669 N N . SER A 1 81 ? -5.947 7.258 5.271 1.00 83.06 81 SER A N 1
ATOM 670 C CA . SER A 1 81 ? -5.929 6.019 4.482 1.00 83.06 81 SER A CA 1
ATOM 671 C C . SER A 1 81 ? -5.703 4.774 5.344 1.00 83.06 81 SER A C 1
ATOM 673 O O . SER A 1 81 ? -6.269 3.724 5.044 1.00 83.06 81 SER A O 1
ATOM 675 N N . VAL A 1 82 ? -4.964 4.899 6.455 1.00 88.81 82 VAL A N 1
ATOM 676 C CA . VAL A 1 82 ? -4.692 3.803 7.403 1.00 88.81 82 VAL A CA 1
ATOM 677 C C . VAL A 1 82 ? -5.977 3.275 8.033 1.00 88.81 82 VAL A C 1
ATOM 679 O O . VAL A 1 82 ? -6.067 2.087 8.335 1.00 88.81 82 VAL A O 1
ATOM 682 N N . ALA A 1 83 ? -7.016 4.106 8.158 1.00 91.12 83 ALA A N 1
ATOM 683 C CA . ALA A 1 83 ? -8.314 3.668 8.665 1.00 91.12 83 ALA A CA 1
ATOM 684 C C . ALA A 1 83 ? -8.920 2.526 7.827 1.00 91.12 83 ALA A C 1
ATOM 686 O O . ALA A 1 83 ? -9.639 1.687 8.368 1.00 91.12 83 ALA A O 1
ATOM 687 N N . ARG A 1 84 ? -8.590 2.430 6.529 1.00 90.44 84 ARG A N 1
ATOM 688 C CA . ARG A 1 84 ? -9.035 1.328 5.656 1.00 90.44 84 ARG A CA 1
ATOM 689 C C . ARG A 1 84 ? -8.502 -0.028 6.120 1.00 90.44 84 ARG A C 1
ATOM 691 O O . ARG A 1 84 ? -9.228 -1.019 6.053 1.00 90.44 84 ARG A O 1
ATOM 698 N N . ALA A 1 85 ? -7.290 -0.057 6.674 1.00 92.88 85 ALA A N 1
ATOM 699 C CA . ALA A 1 85 ? -6.664 -1.268 7.195 1.00 92.88 85 ALA A CA 1
ATOM 700 C C . ALA A 1 85 ? -7.421 -1.855 8.405 1.00 92.88 85 ALA A C 1
ATOM 702 O O . ALA A 1 85 ? -7.354 -3.055 8.666 1.00 92.88 85 ALA A O 1
ATOM 703 N N . LEU A 1 86 ? -8.233 -1.058 9.113 1.00 93.81 86 LEU A N 1
ATOM 704 C CA . LEU A 1 86 ? -9.095 -1.561 10.193 1.00 93.81 86 LEU A CA 1
ATOM 705 C C . LEU A 1 86 ? -10.163 -2.546 9.684 1.00 93.81 86 LEU A C 1
ATOM 707 O O . LEU A 1 86 ? -10.593 -3.435 10.428 1.00 93.81 86 LEU A O 1
ATOM 711 N N . PHE A 1 87 ? -10.554 -2.433 8.414 1.00 93.12 87 PHE A N 1
ATOM 712 C CA . PHE A 1 87 ? -11.535 -3.303 7.760 1.00 93.12 87 PHE A CA 1
ATOM 713 C C . PHE A 1 87 ? -10.913 -4.536 7.095 1.00 93.12 87 PHE A C 1
ATOM 715 O O . PHE A 1 87 ? -11.635 -5.478 6.758 1.00 93.12 87 PHE A O 1
ATOM 722 N N . SER A 1 88 ? -9.585 -4.564 6.957 1.00 92.31 88 SER A N 1
ATOM 723 C CA . SER A 1 88 ? -8.846 -5.692 6.393 1.00 92.31 88 SER A CA 1
ATOM 724 C C . SER A 1 88 ? -9.009 -6.955 7.243 1.00 92.31 88 SER A C 1
ATOM 726 O O . SER A 1 88 ? -9.070 -6.904 8.477 1.00 92.31 88 SER A O 1
ATOM 728 N N . ALA A 1 89 ? -9.087 -8.104 6.570 1.00 91.12 89 ALA A N 1
ATOM 729 C CA . ALA A 1 89 ? -9.025 -9.413 7.217 1.00 91.12 89 ALA A CA 1
ATOM 730 C C . ALA A 1 89 ? -7.579 -9.894 7.438 1.00 91.12 89 ALA A C 1
ATOM 732 O O . ALA A 1 89 ? -7.365 -10.778 8.263 1.00 91.12 89 ALA A O 1
ATOM 733 N N . SER A 1 90 ? -6.608 -9.333 6.710 1.00 91.00 90 SER A N 1
ATOM 734 C CA . SER A 1 90 ? -5.187 -9.678 6.822 1.00 91.00 90 SER A CA 1
ATOM 735 C C . SER A 1 90 ? -4.528 -9.013 8.039 1.00 91.00 90 SER A C 1
ATOM 737 O O . SER A 1 90 ? -3.633 -9.593 8.652 1.00 91.00 90 SER A O 1
ATOM 739 N N . VAL A 1 91 ? -5.016 -7.832 8.433 1.00 92.81 91 VAL A N 1
ATOM 740 C CA . VAL A 1 91 ? -4.531 -7.095 9.606 1.00 92.81 91 VAL A CA 1
ATOM 741 C C . VAL A 1 91 ? -5.022 -7.774 10.883 1.00 92.81 91 VAL A C 1
ATOM 743 O O . VAL A 1 91 ? -6.226 -7.893 11.137 1.00 92.81 91 VAL A O 1
ATOM 746 N N . LEU A 1 92 ? -4.081 -8.211 11.717 1.00 94.25 92 LEU A N 1
ATOM 747 C CA . LEU A 1 92 ? -4.377 -8.945 12.946 1.00 94.25 92 LEU A CA 1
ATOM 748 C C . LEU A 1 92 ? -5.030 -8.047 14.002 1.00 94.25 92 LEU A C 1
ATOM 750 O O . LEU A 1 92 ? -4.785 -6.845 14.068 1.00 94.25 92 LEU A O 1
ATOM 754 N N . TYR A 1 93 ? -5.798 -8.640 14.922 1.00 94.56 93 TYR A N 1
ATOM 755 C CA . TYR A 1 93 ? -6.416 -7.885 16.020 1.00 94.56 93 TYR A CA 1
ATOM 756 C C . TYR A 1 93 ? -5.402 -7.118 16.875 1.00 94.56 93 TYR A C 1
ATOM 758 O O . TYR A 1 93 ? -5.714 -6.026 17.339 1.00 94.56 93 TYR A O 1
ATOM 766 N N . ALA A 1 94 ? -4.200 -7.665 17.086 1.00 94.75 94 ALA A N 1
ATOM 767 C CA . ALA A 1 94 ? -3.139 -6.977 17.819 1.00 94.75 94 ALA A CA 1
ATOM 768 C C . ALA A 1 94 ? -2.710 -5.682 17.110 1.00 94.75 94 ALA A C 1
ATOM 770 O O . ALA A 1 94 ? -2.697 -4.627 17.733 1.00 94.75 94 ALA A O 1
ATOM 771 N N . GLU A 1 95 ? -2.476 -5.744 15.801 1.00 94.12 95 GLU A N 1
ATOM 772 C CA . GLU A 1 95 ? -2.107 -4.587 14.983 1.00 94.12 95 GLU A CA 1
ATOM 773 C C . GLU A 1 95 ? -3.249 -3.562 14.900 1.00 94.12 95 GLU A C 1
ATOM 775 O O . GLU A 1 95 ? -3.029 -2.365 15.077 1.00 94.12 95 GLU A O 1
ATOM 780 N N . LYS A 1 96 ? -4.506 -4.017 14.771 1.00 95.12 96 LYS A N 1
ATOM 781 C CA . LYS A 1 96 ? -5.680 -3.128 14.868 1.00 95.12 96 LYS A CA 1
ATOM 782 C C . LYS A 1 96 ? -5.712 -2.383 16.200 1.00 95.12 96 LYS A C 1
ATOM 784 O O . LYS A 1 96 ? -6.002 -1.191 16.218 1.00 95.12 96 LYS A O 1
ATOM 789 N N . ARG A 1 97 ? -5.397 -3.046 17.319 1.00 95.25 97 ARG A N 1
ATOM 790 C CA . ARG A 1 97 ? -5.320 -2.389 18.636 1.00 95.25 97 ARG A CA 1
ATOM 791 C C . ARG A 1 97 ? -4.201 -1.354 18.702 1.00 95.25 97 ARG A C 1
ATOM 793 O O . ARG A 1 97 ? -4.411 -0.324 19.334 1.00 95.25 97 ARG A O 1
ATOM 800 N N . GLU A 1 98 ? -3.056 -1.595 18.064 1.00 94.19 98 GLU A N 1
ATOM 801 C CA . GLU A 1 98 ? -1.973 -0.607 17.983 1.00 94.19 98 GLU A CA 1
ATOM 802 C C . GLU A 1 98 ? -2.410 0.636 17.196 1.00 94.19 98 GLU A C 1
ATOM 804 O O . GLU A 1 98 ? -2.252 1.748 17.695 1.00 94.19 98 GLU A O 1
ATOM 809 N N . ILE A 1 99 ? -3.058 0.454 16.036 1.00 92.69 99 ILE A N 1
ATOM 810 C CA . ILE A 1 99 ? -3.639 1.554 15.244 1.00 92.69 99 ILE A CA 1
ATOM 811 C C . ILE A 1 99 ? -4.642 2.350 16.094 1.00 92.69 99 ILE A C 1
ATOM 813 O O . ILE A 1 99 ? -4.540 3.572 16.197 1.00 92.69 99 ILE A O 1
ATOM 817 N N . LEU A 1 100 ? -5.572 1.666 16.771 1.00 92.44 100 LEU A N 1
ATOM 818 C CA . LEU A 1 100 ? -6.535 2.297 17.684 1.00 92.44 100 LEU A CA 1
ATOM 819 C C . LEU A 1 100 ? -5.860 3.002 18.869 1.00 92.44 100 LEU A C 1
ATOM 821 O O . LEU A 1 100 ? -6.400 3.974 19.393 1.00 92.44 100 LEU A O 1
ATOM 825 N N . GLY A 1 101 ? -4.707 2.508 19.318 1.00 91.31 101 GLY A N 1
ATOM 826 C CA . GLY A 1 101 ? -3.871 3.154 20.323 1.00 91.31 101 GLY A CA 1
ATOM 827 C C . GLY A 1 101 ? -3.381 4.515 19.840 1.00 91.31 101 GLY A C 1
ATOM 828 O O . GLY A 1 101 ? -3.601 5.511 20.527 1.00 91.31 101 GLY A O 1
ATOM 829 N N . SER A 1 102 ? -2.823 4.575 18.628 1.00 88.94 102 SER A N 1
ATOM 830 C CA . SER A 1 102 ? -2.369 5.823 17.998 1.00 88.94 102 SER A CA 1
ATOM 831 C C . SER A 1 102 ? -3.511 6.805 17.693 1.00 88.94 102 SER A C 1
ATOM 833 O O . SER A 1 102 ? -3.294 8.012 17.604 1.00 88.94 102 SER A O 1
ATOM 835 N N . MET A 1 103 ? -4.750 6.315 17.574 1.00 88.88 103 MET A N 1
ATOM 836 C CA . MET A 1 103 ? -5.948 7.145 17.383 1.00 88.88 103 MET A CA 1
ATOM 837 C C . MET A 1 103 ? -6.422 7.864 18.655 1.00 88.88 103 MET A C 1
ATOM 839 O O . MET A 1 103 ? -7.245 8.780 18.562 1.00 88.88 103 MET A O 1
ATOM 843 N N . LYS A 1 104 ? -5.952 7.459 19.843 1.00 83.56 104 LYS A N 1
ATOM 844 C CA . LYS A 1 104 ? -6.368 8.029 21.133 1.00 83.56 104 LYS A CA 1
ATOM 845 C C . LYS A 1 104 ? -5.481 9.224 21.500 1.00 83.56 104 LYS A C 1
ATOM 847 O O . LYS A 1 104 ? -4.334 9.061 21.891 1.00 83.56 104 LYS A O 1
ATOM 852 N N . GLY A 1 105 ? -6.037 10.433 21.439 1.00 71.00 105 GLY A N 1
ATOM 853 C CA . GLY A 1 105 ? -5.358 11.678 21.817 1.00 71.00 105 GLY A CA 1
ATOM 854 C C . GLY A 1 105 ? -6.261 12.905 21.650 1.00 71.00 105 GLY A C 1
ATOM 855 O O . GLY A 1 105 ? -7.379 12.795 21.146 1.00 71.00 105 GLY A O 1
ATOM 856 N N . LYS A 1 106 ? -5.803 14.086 22.088 1.00 57.47 106 LYS A N 1
ATOM 857 C CA . LYS A 1 106 ? -6.482 15.354 21.765 1.00 57.47 106 LYS A CA 1
ATOM 858 C C . LYS A 1 106 ? -6.125 15.733 20.325 1.00 57.47 106 LYS A C 1
ATOM 860 O O . LYS A 1 106 ? -4.948 15.742 19.995 1.00 57.47 106 LYS A O 1
ATOM 865 N N . ASN A 1 107 ? -7.127 16.039 19.496 1.00 54.59 107 ASN A N 1
ATOM 866 C CA . ASN A 1 107 ? -6.941 16.492 18.111 1.00 54.59 107 ASN A CA 1
ATOM 867 C C . ASN A 1 107 ? -6.104 17.780 18.072 1.00 54.59 107 ASN A C 1
ATOM 869 O O . ASN A 1 107 ? -6.642 18.886 18.167 1.00 54.59 107 ASN A O 1
ATOM 873 N N . GLU A 1 108 ? -4.792 17.654 17.916 1.00 50.25 108 GLU A N 1
ATOM 874 C CA . GLU A 1 108 ? -3.924 18.787 17.636 1.00 50.25 108 GLU A CA 1
ATOM 875 C C . GLU A 1 108 ? -3.936 19.054 16.127 1.00 50.25 108 GLU A C 1
ATOM 877 O O . GLU A 1 108 ? -3.154 18.504 15.366 1.00 50.25 108 GLU A O 1
ATOM 882 N N . LYS A 1 109 ? -4.869 19.934 15.734 1.00 51.50 109 LYS A N 1
ATOM 883 C CA . LYS A 1 109 ? -5.055 20.547 14.405 1.00 51.50 109 LYS A CA 1
ATOM 884 C C . LYS A 1 109 ? -5.489 19.617 13.254 1.00 51.50 109 LYS A C 1
ATOM 886 O O . LYS A 1 109 ? -4.794 18.697 12.851 1.00 51.50 109 LYS A O 1
ATOM 891 N N . LYS A 1 110 ? -6.604 20.016 12.619 1.00 53.38 110 LYS A N 1
ATOM 892 C CA . LYS A 1 110 ? -6.995 19.670 11.238 1.00 53.38 110 LYS A CA 1
ATOM 893 C C . LYS A 1 110 ? -5.966 20.236 10.247 1.00 53.38 110 LYS A C 1
ATOM 895 O O . LYS A 1 110 ? -6.226 21.250 9.603 1.00 53.38 110 LYS A O 1
ATOM 900 N N . GLU A 1 111 ? -4.781 19.657 10.152 1.00 53.16 111 GLU A N 1
ATOM 901 C CA . GLU A 1 111 ? -3.902 19.924 9.012 1.00 53.16 111 GLU A CA 1
ATOM 902 C C . GLU A 1 111 ? -4.090 18.812 7.981 1.00 53.16 111 GLU A C 1
ATOM 904 O O . GLU A 1 111 ? -4.160 17.641 8.341 1.00 53.16 111 GLU A O 1
ATOM 909 N N . CYS A 1 112 ? -4.222 19.200 6.705 1.00 49.91 112 CYS A N 1
ATOM 910 C CA . CYS A 1 112 ? -4.310 18.281 5.571 1.00 49.91 112 CYS A CA 1
ATOM 911 C C . CYS A 1 112 ? -3.268 17.161 5.678 1.00 49.91 112 CYS A C 1
ATOM 913 O O . CYS A 1 112 ? -2.164 17.427 6.169 1.00 49.91 112 CYS A O 1
ATOM 915 N N . PRO A 1 113 ? -3.568 15.961 5.147 1.00 54.84 113 PRO A N 1
ATOM 916 C CA . PRO A 1 113 ? -2.643 14.840 5.173 1.00 54.84 113 PRO A CA 1
ATOM 917 C C . PRO A 1 113 ? -1.277 15.285 4.647 1.00 54.84 113 PRO A C 1
ATOM 919 O O . PRO A 1 113 ? -1.114 15.656 3.482 1.00 54.84 113 PRO A O 1
ATOM 922 N N . LYS A 1 114 ? -0.289 15.321 5.547 1.00 56.41 114 LYS A N 1
ATOM 923 C CA . LYS A 1 114 ? 1.091 15.618 5.177 1.00 56.41 114 LYS A CA 1
ATOM 924 C C . LYS A 1 114 ? 1.545 14.446 4.328 1.00 56.41 114 LYS A C 1
ATOM 926 O O . LYS A 1 114 ? 1.461 13.305 4.774 1.00 56.41 114 LYS A O 1
ATOM 931 N N . LYS A 1 115 ? 2.001 14.731 3.104 1.00 63.62 115 LYS A N 1
ATOM 932 C CA . LYS A 1 115 ? 2.642 13.731 2.245 1.00 63.62 115 LYS A CA 1
ATOM 933 C C . LYS A 1 115 ? 3.613 12.927 3.104 1.00 63.62 115 LYS A C 1
ATOM 935 O O . LYS A 1 115 ? 4.487 13.532 3.732 1.00 63.62 115 LYS A O 1
ATOM 940 N N . LEU A 1 116 ? 3.451 11.607 3.115 1.00 71.00 116 LEU A N 1
ATOM 941 C CA . LEU A 1 116 ? 4.326 10.736 3.873 1.00 71.00 116 LEU A CA 1
ATOM 942 C C . LEU A 1 116 ? 5.773 10.964 3.411 1.00 71.00 116 LEU A C 1
ATOM 944 O O . LEU A 1 116 ? 6.102 10.801 2.233 1.00 71.00 116 LEU A O 1
ATOM 948 N N . LYS A 1 117 ? 6.622 11.409 4.338 1.00 72.19 117 LYS A N 1
ATOM 949 C CA . LYS A 1 117 ? 8.064 11.542 4.139 1.00 72.19 117 LYS A CA 1
ATOM 950 C C . LYS A 1 117 ? 8.721 10.465 4.987 1.00 72.19 117 LYS A C 1
ATOM 952 O O . LYS A 1 117 ? 8.886 10.674 6.179 1.00 72.19 117 LYS A O 1
ATOM 957 N N . VAL A 1 118 ? 9.020 9.330 4.365 1.00 79.62 118 VAL A N 1
ATOM 958 C CA . VAL A 1 118 ? 9.793 8.247 4.985 1.00 79.62 118 VAL A CA 1
ATOM 959 C C . VAL A 1 118 ? 11.216 8.359 4.465 1.00 79.62 118 VAL A C 1
ATOM 961 O O . VAL A 1 118 ? 11.404 8.430 3.244 1.00 79.62 118 VAL A O 1
ATOM 964 N N . THR A 1 119 ? 12.200 8.424 5.359 1.00 84.69 119 THR A N 1
ATOM 965 C CA . THR A 1 119 ? 13.609 8.345 4.949 1.00 84.69 119 THR A CA 1
ATOM 966 C C . THR A 1 119 ? 13.978 6.906 4.613 1.00 84.69 119 THR A C 1
ATOM 968 O O . THR A 1 119 ? 13.280 5.969 4.994 1.00 84.69 119 THR A O 1
ATOM 971 N N . GLU A 1 120 ? 15.058 6.699 3.867 1.00 83.38 120 GLU A N 1
ATOM 972 C CA . GLU A 1 120 ? 15.444 5.359 3.418 1.00 83.38 120 GLU A CA 1
ATOM 973 C C . GLU A 1 120 ? 15.684 4.392 4.593 1.00 83.38 120 GLU A C 1
ATOM 975 O O . GLU A 1 120 ? 15.301 3.226 4.531 1.00 83.38 120 GLU A O 1
ATOM 980 N N . GLU A 1 121 ? 16.199 4.905 5.709 1.00 86.56 121 GLU A N 1
ATOM 981 C CA . GLU A 1 121 ? 16.477 4.151 6.933 1.00 86.56 121 GLU A CA 1
ATOM 982 C C . GLU A 1 121 ? 15.207 3.734 7.693 1.00 86.56 121 GLU A C 1
ATOM 984 O O . GLU A 1 121 ? 15.221 2.763 8.450 1.00 86.56 121 GLU A O 1
ATOM 989 N N . GLU A 1 122 ? 14.105 4.460 7.500 1.00 89.25 122 GLU A N 1
ATOM 990 C CA . GLU A 1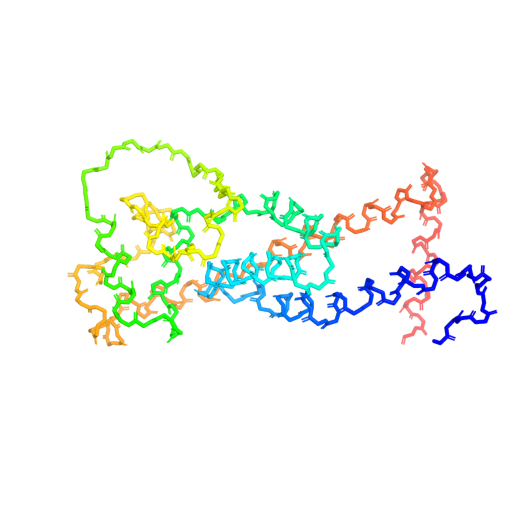 122 ? 12.813 4.193 8.139 1.00 89.25 122 GLU A CA 1
ATOM 991 C C . GLU A 1 122 ? 11.977 3.175 7.350 1.00 89.25 122 GLU A C 1
ATOM 993 O O . GLU A 1 122 ? 11.070 2.552 7.907 1.00 89.25 122 GLU A O 1
ATOM 998 N N . ILE A 1 123 ? 12.272 2.964 6.059 1.00 90.50 123 ILE A N 1
ATOM 999 C CA . ILE A 1 123 ? 11.491 2.066 5.195 1.00 90.50 123 ILE A CA 1
ATOM 1000 C C . ILE A 1 123 ? 11.392 0.644 5.778 1.00 90.50 123 ILE A C 1
ATOM 1002 O O . ILE A 1 123 ? 10.273 0.127 5.851 1.00 90.50 123 ILE A O 1
ATOM 1006 N N . PRO A 1 124 ? 12.482 -0.011 6.230 1.00 92.19 124 PRO A N 1
ATOM 1007 C CA . PRO A 1 124 ? 12.406 -1.384 6.735 1.00 92.19 124 PRO A CA 1
ATOM 1008 C C . PRO A 1 124 ? 11.501 -1.537 7.966 1.00 92.19 124 PRO A C 1
ATOM 1010 O O . PRO A 1 124 ? 10.797 -2.545 8.102 1.00 92.19 124 PRO A O 1
ATOM 1013 N N . SER A 1 125 ? 11.492 -0.534 8.846 1.00 92.00 125 SER A N 1
ATOM 1014 C CA . SER A 1 125 ? 10.762 -0.537 10.118 1.00 92.00 125 SER A CA 1
ATOM 1015 C C . SER A 1 125 ? 9.358 0.063 10.028 1.00 92.00 125 SER A C 1
ATOM 1017 O O . SER A 1 125 ? 8.626 0.012 11.010 1.00 92.00 125 SER A O 1
ATOM 1019 N N . LEU A 1 126 ? 8.954 0.580 8.864 1.00 90.44 126 LEU A N 1
ATOM 1020 C CA . LEU A 1 126 ? 7.651 1.211 8.674 1.00 90.44 126 LEU A CA 1
ATOM 1021 C C . LEU A 1 126 ? 6.489 0.228 8.907 1.00 90.44 126 LEU A C 1
ATOM 1023 O O . LEU A 1 126 ? 6.381 -0.793 8.229 1.00 90.44 126 LEU A O 1
ATOM 1027 N N . GLU A 1 127 ? 5.590 0.543 9.831 1.00 90.88 127 GLU A N 1
ATOM 1028 C CA . GLU A 1 127 ? 4.378 -0.224 10.138 1.00 90.88 127 GLU A CA 1
ATOM 1029 C C . GLU A 1 127 ? 3.130 0.668 10.051 1.00 90.88 127 GLU A C 1
ATOM 1031 O O . GLU A 1 127 ? 3.211 1.898 10.120 1.00 90.88 127 GLU A O 1
ATOM 1036 N N . LEU A 1 128 ? 1.943 0.058 9.951 1.00 90.25 128 LEU A N 1
ATOM 1037 C CA . LEU A 1 128 ? 0.672 0.792 9.866 1.00 90.25 128 LEU A CA 1
ATOM 1038 C C . LEU A 1 128 ? 0.461 1.732 11.060 1.00 90.25 128 LEU A C 1
ATOM 1040 O O . LEU A 1 128 ? -0.027 2.850 10.893 1.00 90.25 128 LEU A O 1
ATOM 1044 N N . LYS A 1 129 ? 0.879 1.321 12.263 1.00 88.12 129 LYS A N 1
ATOM 1045 C CA . LYS A 1 129 ? 0.754 2.144 13.473 1.00 88.12 129 LYS A CA 1
ATOM 1046 C C . LYS A 1 129 ? 1.571 3.433 13.427 1.00 88.12 129 LYS A C 1
ATOM 1048 O O . LYS A 1 129 ? 1.188 4.390 14.093 1.00 88.12 129 LYS A O 1
ATOM 1053 N N . ASN A 1 130 ? 2.670 3.464 12.662 1.00 86.75 130 ASN A N 1
ATOM 1054 C CA . ASN A 1 130 ? 3.503 4.661 12.507 1.00 86.75 130 ASN A CA 1
ATOM 1055 C C . ASN A 1 130 ? 2.811 5.728 11.658 1.00 86.75 130 ASN A C 1
ATOM 1057 O O . ASN A 1 130 ? 3.146 6.903 11.759 1.00 86.75 130 ASN A O 1
ATOM 1061 N N . LEU A 1 131 ? 1.856 5.310 10.826 1.00 86.06 131 LEU A N 1
ATOM 1062 C CA . LEU A 1 131 ? 1.052 6.189 9.989 1.00 86.06 131 LEU A CA 1
ATOM 1063 C C . LEU A 1 131 ? -0.259 6.603 10.665 1.00 86.06 131 LEU A C 1
ATOM 1065 O O . LEU A 1 131 ? -0.907 7.537 10.210 1.00 86.06 131 LEU A O 1
ATOM 1069 N N . ALA A 1 132 ? -0.683 5.901 11.715 1.00 88.19 132 ALA A N 1
ATOM 1070 C CA . ALA A 1 132 ? -1.909 6.209 12.432 1.00 88.19 132 ALA A CA 1
ATOM 1071 C C . ALA A 1 132 ? -1.691 7.352 13.433 1.00 88.19 132 ALA A C 1
ATOM 1073 O O . ALA A 1 132 ? -0.719 7.369 14.184 1.00 88.19 132 ALA A O 1
ATOM 1074 N N . SER A 1 133 ? -2.649 8.271 13.499 1.00 87.44 133 SER A N 1
ATOM 1075 C CA . SER A 1 133 ? -2.725 9.312 14.530 1.00 87.44 133 SER A CA 1
ATOM 1076 C C . SER A 1 133 ? -4.180 9.619 14.902 1.00 87.44 133 SER A C 1
ATOM 1078 O O . SER A 1 133 ? -5.111 8.960 14.424 1.00 87.44 133 SER A O 1
ATOM 1080 N N . THR A 1 134 ? -4.423 10.650 15.716 1.00 86.12 134 THR A N 1
ATOM 1081 C CA . THR A 1 134 ? -5.782 11.135 16.011 1.00 86.12 134 THR A CA 1
ATOM 1082 C C . THR A 1 134 ? -6.557 11.533 14.751 1.00 86.12 134 THR A C 1
ATOM 1084 O O . THR A 1 134 ? -7.776 11.353 14.707 1.00 86.12 134 THR A O 1
ATOM 1087 N N . ASN A 1 135 ? -5.863 11.985 13.700 1.00 84.38 135 ASN A N 1
ATOM 1088 C CA . ASN A 1 135 ? -6.464 12.366 12.419 1.00 84.38 135 ASN A CA 1
ATOM 1089 C C . ASN A 1 135 ? -6.974 11.170 11.610 1.00 84.38 135 ASN A C 1
ATOM 1091 O O . ASN A 1 135 ? -7.815 11.348 10.738 1.00 84.38 135 ASN A O 1
ATOM 1095 N N . THR A 1 136 ? -6.568 9.939 11.933 1.00 87.88 136 THR A N 1
ATOM 1096 C CA . THR A 1 136 ? -7.170 8.725 11.347 1.00 87.88 136 THR A CA 1
ATOM 1097 C C . THR A 1 136 ? -8.691 8.712 11.553 1.00 87.88 136 THR A C 1
ATOM 1099 O O . THR A 1 136 ? -9.431 8.200 10.719 1.00 87.88 136 THR A O 1
ATOM 1102 N N . ASN A 1 137 ? -9.194 9.337 12.629 1.00 86.56 137 ASN A N 1
ATOM 1103 C CA . ASN A 1 137 ? -10.633 9.492 12.865 1.00 86.56 137 ASN A CA 1
ATOM 1104 C C . ASN A 1 137 ? -11.333 10.379 11.817 1.00 86.56 137 ASN A C 1
ATOM 1106 O O . ASN A 1 137 ? -12.539 10.229 11.608 1.00 86.56 137 ASN A O 1
ATOM 1110 N N . CYS A 1 138 ? -10.610 11.292 11.155 1.00 85.69 138 CYS A N 1
ATOM 1111 C CA . CYS A 1 138 ? -11.160 12.143 10.098 1.00 85.69 138 CYS A CA 1
ATOM 1112 C C . CYS A 1 138 ? -11.659 11.321 8.912 1.00 85.69 138 CYS A C 1
ATOM 1114 O O . CYS A 1 138 ? -12.655 11.708 8.310 1.00 85.69 138 CYS A O 1
ATOM 1116 N N . PHE A 1 139 ? -11.075 10.147 8.656 1.00 87.62 139 PHE A N 1
ATOM 1117 C CA . PHE A 1 139 ? -11.563 9.223 7.635 1.00 87.62 139 PHE A CA 1
ATOM 1118 C C . PHE A 1 139 ? -13.064 8.948 7.775 1.00 87.62 139 PHE A C 1
ATOM 1120 O O . PHE A 1 139 ? -13.805 9.108 6.808 1.00 87.62 139 PHE A O 1
ATOM 1127 N N . PHE A 1 140 ? -13.532 8.601 8.978 1.00 88.38 140 PHE A N 1
ATOM 1128 C CA . PHE A 1 140 ? -14.943 8.287 9.231 1.00 88.38 140 PHE A CA 1
ATOM 1129 C C . PHE A 1 140 ? -15.852 9.508 9.050 1.00 88.38 140 PHE A C 1
ATOM 1131 O O . PHE A 1 140 ? -16.971 9.381 8.566 1.00 88.38 140 PHE A O 1
ATOM 1138 N N . GLN A 1 141 ? -15.356 10.705 9.378 1.00 85.62 141 GLN A N 1
ATOM 1139 C CA . GLN A 1 141 ? -16.093 11.954 9.167 1.00 85.62 141 GLN A CA 1
ATOM 1140 C C . GLN A 1 141 ? -16.209 12.294 7.676 1.00 85.62 141 GLN A C 1
ATOM 1142 O O . GLN A 1 141 ? -17.292 12.639 7.213 1.00 85.62 141 GLN A O 1
ATOM 1147 N N . THR A 1 142 ? -15.114 12.177 6.921 1.00 83.31 142 THR A N 1
ATOM 1148 C CA . THR A 1 142 ? -15.058 12.496 5.486 1.00 83.31 142 THR A CA 1
ATOM 1149 C C . THR A 1 142 ? -15.848 11.493 4.646 1.00 83.31 142 THR A C 1
ATOM 1151 O O . THR A 1 142 ? -16.487 11.872 3.669 1.00 83.31 142 THR A O 1
ATOM 1154 N N . THR A 1 143 ? -15.834 10.217 5.035 1.00 83.38 143 THR A N 1
ATOM 1155 C CA . THR A 1 143 ? -16.560 9.138 4.345 1.00 83.38 143 THR A CA 1
ATOM 1156 C C . THR A 1 143 ? -17.994 8.948 4.841 1.00 83.38 143 THR A C 1
ATOM 1158 O O . THR A 1 143 ? -18.719 8.138 4.271 1.00 83.38 143 THR A O 1
ATOM 1161 N N . LEU A 1 144 ? -18.418 9.699 5.868 1.00 87.50 144 LEU A N 1
ATOM 1162 C CA . LEU A 1 144 ? -19.733 9.583 6.514 1.00 87.50 144 LEU A CA 1
ATOM 1163 C C . LEU A 1 144 ? -20.035 8.161 7.030 1.00 87.50 144 LEU A C 1
ATOM 1165 O O . LEU A 1 144 ? -21.184 7.723 7.037 1.00 87.50 144 LEU A O 1
ATOM 1169 N N . LEU A 1 145 ? -18.997 7.445 7.466 1.00 89.94 145 LEU A N 1
ATOM 1170 C CA . LEU A 1 145 ? -19.106 6.097 8.018 1.00 89.94 145 LEU A CA 1
ATOM 1171 C C . LEU A 1 145 ? -19.329 6.132 9.530 1.00 89.94 145 LEU A C 1
ATOM 1173 O O . LEU A 1 145 ? -18.796 6.991 10.238 1.00 89.94 145 LEU A O 1
ATOM 1177 N N . ASP A 1 146 ? -20.076 5.154 10.040 1.00 88.19 146 ASP A N 1
ATOM 1178 C CA . ASP A 1 146 ? -20.307 5.017 11.477 1.00 88.19 146 ASP A CA 1
ATOM 1179 C C . ASP A 1 146 ? -19.046 4.472 12.166 1.00 88.19 146 ASP A C 1
ATOM 1181 O O . ASP A 1 146 ? -18.614 3.347 11.921 1.00 88.19 146 ASP A O 1
ATOM 1185 N N . SER A 1 147 ? -18.457 5.271 13.056 1.00 87.94 147 SER A N 1
ATOM 1186 C CA . SER A 1 147 ? -17.270 4.915 13.840 1.00 87.94 147 SER A CA 1
ATOM 1187 C C . SER A 1 147 ? -17.590 4.357 15.231 1.00 87.94 147 SER A C 1
ATOM 1189 O O . SER A 1 147 ? -16.680 4.114 16.022 1.00 87.94 147 SER A O 1
ATOM 1191 N N . GLY A 1 148 ? -18.859 4.096 15.561 1.00 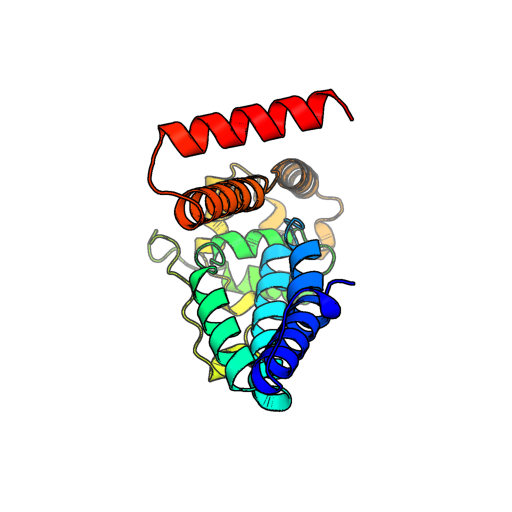87.19 148 GLY A N 1
ATOM 1192 C CA . GLY A 1 148 ? -19.282 3.604 16.876 1.00 87.19 148 GLY A CA 1
ATOM 1193 C C . GLY A 1 148 ? -18.596 2.299 17.296 1.00 87.19 148 GLY A C 1
ATOM 1194 O O . GLY A 1 148 ? -18.328 2.081 18.482 1.00 87.19 148 GLY A O 1
ATOM 1195 N N . PHE A 1 149 ? -18.221 1.459 16.327 1.00 90.94 149 PHE A N 1
ATOM 1196 C CA . PHE A 1 149 ? -17.491 0.216 16.570 1.00 90.94 149 PHE A CA 1
ATOM 1197 C C . PHE A 1 149 ? -16.031 0.431 17.014 1.00 90.94 149 PHE A C 1
ATOM 1199 O O . PHE A 1 149 ? -15.505 -0.419 17.728 1.00 90.94 149 PHE A O 1
ATOM 1206 N N . VAL A 1 150 ? -15.400 1.564 16.675 1.00 90.44 150 VAL A N 1
ATOM 1207 C CA . VAL A 1 150 ? -13.990 1.898 16.992 1.00 90.44 150 VAL A CA 1
ATOM 1208 C C . VAL A 1 150 ? -13.739 1.929 18.507 1.00 90.44 150 VAL A C 1
ATOM 1210 O O . VAL A 1 150 ? -12.629 1.678 18.971 1.00 90.44 150 VAL A O 1
ATOM 1213 N N . SER A 1 151 ? -14.786 2.193 19.296 1.00 88.81 151 SER A N 1
ATOM 1214 C CA . SER A 1 151 ? -14.739 2.174 20.764 1.00 88.81 151 SER A CA 1
ATOM 1215 C C . SER A 1 151 ? -14.673 0.765 21.378 1.00 88.81 151 SER A C 1
ATOM 1217 O O . SER A 1 151 ? -14.278 0.625 22.537 1.00 88.81 151 SER A O 1
ATOM 1219 N N . LYS A 1 152 ? -15.047 -0.274 20.619 1.00 91.75 152 LYS A N 1
ATOM 1220 C CA . LYS A 1 152 ? -15.064 -1.682 21.048 1.00 91.75 152 LYS A CA 1
ATOM 1221 C C . LYS A 1 152 ? -13.762 -2.383 20.658 1.00 91.75 152 LYS A C 1
ATOM 1223 O O . LYS A 1 152 ? -13.063 -1.944 19.748 1.00 91.75 152 LYS A O 1
ATOM 1228 N N . ASP A 1 153 ? -13.456 -3.505 21.309 1.00 93.25 153 ASP A N 1
ATOM 1229 C CA . ASP A 1 153 ? -12.282 -4.305 20.942 1.00 93.25 153 ASP A CA 1
ATOM 1230 C C . ASP A 1 153 ? -12.434 -4.899 19.524 1.00 93.25 153 ASP A C 1
ATOM 1232 O O . ASP A 1 153 ? -13.524 -5.380 19.197 1.00 93.25 153 ASP A O 1
ATOM 1236 N N . PRO A 1 154 ? -11.363 -4.941 18.699 1.00 93.81 154 PRO A N 1
ATOM 1237 C CA . PRO A 1 154 ? -11.407 -5.517 17.354 1.00 93.81 154 PRO A CA 1
ATOM 1238 C C . PRO A 1 154 ? -11.937 -6.949 17.260 1.00 93.81 154 PRO A C 1
ATOM 1240 O O . PRO A 1 154 ? -12.487 -7.322 16.226 1.00 93.81 154 PRO A O 1
ATOM 1243 N N . SER A 1 155 ? -11.819 -7.746 18.329 1.00 93.25 155 SER A N 1
ATOM 1244 C CA . SER A 1 155 ? -12.385 -9.103 18.377 1.00 93.25 155 SER A CA 1
ATOM 1245 C C . SER A 1 155 ? -13.916 -9.142 18.321 1.00 93.25 155 SER A C 1
ATOM 1247 O O . SER A 1 155 ? -14.477 -10.186 18.015 1.00 93.25 155 SER A O 1
ATOM 1249 N N . GLN A 1 156 ? -14.592 -8.022 18.595 1.00 92.12 156 GLN A N 1
ATOM 1250 C CA . GLN A 1 156 ? -16.055 -7.914 18.619 1.00 92.12 156 GLN A CA 1
ATOM 1251 C C . GLN A 1 156 ? -16.634 -7.265 17.353 1.00 92.12 156 GLN A C 1
ATOM 1253 O O . GLN A 1 156 ? -17.830 -6.980 17.293 1.00 92.12 156 GLN A O 1
ATOM 1258 N N . TRP A 1 157 ? -15.799 -6.941 16.362 1.00 93.50 157 TRP A N 1
ATOM 1259 C CA . TRP A 1 157 ? -16.238 -6.190 15.182 1.00 93.50 157 TRP A CA 1
ATOM 1260 C C . TRP A 1 157 ? -16.941 -7.050 14.138 1.00 93.50 157 TRP A C 1
ATOM 1262 O O . TRP A 1 157 ? -17.791 -6.534 13.421 1.00 93.50 157 TRP A O 1
ATOM 1272 N N . THR A 1 158 ? -16.627 -8.345 14.071 1.00 87.69 158 THR A N 1
ATOM 1273 C CA . THR A 1 158 ? -17.177 -9.280 13.074 1.00 87.69 158 THR A CA 1
ATOM 1274 C C . THR A 1 158 ? -18.699 -9.338 13.082 1.00 87.69 158 THR A C 1
ATOM 1276 O O . THR A 1 158 ? -19.302 -9.443 12.021 1.00 87.69 158 THR A O 1
ATOM 1279 N N . ASP A 1 159 ? -19.305 -9.195 14.260 1.00 89.75 159 ASP A N 1
ATOM 1280 C CA . ASP A 1 159 ? -20.757 -9.244 14.454 1.00 89.75 159 ASP A CA 1
ATOM 1281 C C . ASP A 1 159 ? -21.369 -7.853 14.678 1.00 89.75 159 ASP A C 1
ATOM 1283 O O . ASP A 1 159 ? -22.557 -7.724 14.974 1.00 89.75 159 ASP A O 1
ATOM 1287 N N . ASN A 1 160 ? -20.569 -6.784 14.578 1.00 93.19 160 ASN A N 1
ATOM 1288 C CA . ASN A 1 160 ? -21.053 -5.427 14.794 1.00 93.19 160 ASN A CA 1
ATOM 1289 C C . ASN A 1 160 ? -21.745 -4.896 13.518 1.00 93.19 160 ASN A C 1
ATOM 1291 O O . ASN A 1 160 ? -21.074 -4.735 12.495 1.00 93.19 160 ASN A O 1
ATOM 1295 N N . PRO A 1 161 ? -23.041 -4.525 13.572 1.00 92.75 161 PRO A N 1
ATOM 1296 C CA . PRO A 1 161 ? -23.768 -4.026 12.402 1.00 92.75 161 PRO A CA 1
ATOM 1297 C C . PRO A 1 161 ? -23.141 -2.780 11.762 1.00 92.75 161 PRO A C 1
ATOM 1299 O O . PRO A 1 161 ? -23.107 -2.663 10.544 1.00 92.75 161 PRO A O 1
ATOM 1302 N N . GLN A 1 162 ? -22.596 -1.873 12.576 1.00 91.81 162 GLN A N 1
ATOM 1303 C CA . GLN A 1 162 ? -21.986 -0.612 12.134 1.00 91.81 162 GLN A CA 1
ATOM 1304 C C . GLN A 1 162 ? -20.680 -0.872 11.376 1.00 91.81 162 GLN A C 1
ATOM 1306 O O . GLN A 1 162 ? -20.385 -0.212 10.379 1.00 91.81 162 GLN A O 1
ATOM 1311 N N . PHE A 1 163 ? -19.908 -1.866 11.833 1.00 93.69 163 PHE A N 1
ATOM 1312 C CA . PHE A 1 163 ? -18.695 -2.313 11.151 1.00 93.69 163 PHE A CA 1
ATOM 1313 C C . PHE A 1 163 ? -19.031 -2.974 9.813 1.00 93.69 163 PHE A C 1
ATOM 1315 O O . PHE A 1 163 ? -18.427 -2.628 8.801 1.00 93.69 163 PHE A O 1
ATOM 1322 N N . LEU A 1 164 ? -20.010 -3.885 9.799 1.00 92.88 164 LEU A N 1
ATOM 1323 C CA . LEU A 1 164 ? -20.442 -4.587 8.588 1.00 92.88 164 LEU A CA 1
ATOM 1324 C C . LEU A 1 164 ? -20.983 -3.617 7.532 1.00 92.88 164 LEU A C 1
ATOM 1326 O O . LEU A 1 164 ? -20.537 -3.661 6.390 1.00 92.88 164 LEU A O 1
ATOM 1330 N N . GLN A 1 165 ? -21.853 -2.688 7.932 1.00 92.44 165 GLN A N 1
ATOM 1331 C CA . GLN A 1 165 ? -22.393 -1.665 7.038 1.00 92.44 165 GLN A CA 1
ATOM 1332 C C . GLN A 1 165 ? -21.287 -0.757 6.486 1.00 92.44 165 GLN A C 1
ATOM 1334 O O . GLN A 1 165 ? -21.226 -0.506 5.285 1.00 92.44 165 GLN A O 1
ATOM 1339 N N . SER A 1 166 ? -20.376 -0.286 7.344 1.00 91.88 166 SER A N 1
ATOM 1340 C CA . SER A 1 166 ? -19.275 0.575 6.897 1.00 91.88 166 SER A CA 1
ATOM 1341 C C . SER A 1 166 ? -18.325 -0.151 5.944 1.00 91.88 166 SER A C 1
ATOM 1343 O O . SER A 1 166 ? -17.824 0.440 4.989 1.00 91.88 166 SER A O 1
ATOM 1345 N N . ARG A 1 167 ? -18.098 -1.447 6.181 1.00 91.19 167 ARG A N 1
ATOM 1346 C CA . ARG A 1 167 ? -17.298 -2.305 5.307 1.00 91.19 167 ARG A CA 1
ATOM 1347 C C . ARG A 1 167 ? -17.949 -2.485 3.937 1.00 91.19 167 ARG A C 1
ATOM 1349 O O . ARG A 1 167 ? -17.242 -2.401 2.941 1.00 91.19 167 ARG A O 1
ATOM 1356 N N . GLU A 1 168 ? -19.258 -2.719 3.885 1.00 90.75 168 GLU A N 1
ATOM 1357 C CA . GLU A 1 168 ? -20.012 -2.877 2.635 1.00 90.75 168 GLU A CA 1
ATOM 1358 C C . GLU A 1 168 ? -19.947 -1.603 1.782 1.00 90.75 168 GLU A C 1
ATOM 1360 O O . GLU A 1 168 ? -19.521 -1.659 0.630 1.00 90.75 168 GLU A O 1
ATOM 1365 N N . ILE A 1 169 ? -20.211 -0.438 2.386 1.00 88.44 169 ILE A N 1
ATOM 1366 C CA . ILE A 1 169 ? -20.107 0.869 1.711 1.00 88.44 169 ILE A CA 1
ATOM 1367 C C . ILE A 1 169 ? -18.695 1.094 1.152 1.00 88.44 169 ILE A C 1
ATOM 1369 O O . ILE A 1 169 ? -18.527 1.536 0.016 1.00 88.44 169 ILE A O 1
ATOM 1373 N N . LEU A 1 170 ? -17.654 0.780 1.931 1.00 86.38 170 LEU A N 1
ATOM 1374 C CA . LEU A 1 170 ? -16.271 0.922 1.470 1.00 86.38 170 LEU A CA 1
ATOM 1375 C C . LEU A 1 170 ? -15.901 -0.051 0.352 1.00 86.38 170 LEU A C 1
ATOM 1377 O O . LEU A 1 170 ? -15.067 0.289 -0.483 1.00 86.38 170 LEU A O 1
ATOM 1381 N N . GLN A 1 171 ? -16.493 -1.242 0.331 1.00 85.06 171 GLN A N 1
ATOM 1382 C CA . GLN A 1 171 ? -16.272 -2.217 -0.732 1.00 85.06 171 GLN A CA 1
ATOM 1383 C C . GLN A 1 171 ? -16.899 -1.760 -2.056 1.00 85.06 171 GLN A C 1
ATOM 1385 O O . GLN A 1 171 ? -16.341 -2.017 -3.122 1.00 85.06 171 GLN A O 1
ATOM 1390 N N . GLU A 1 172 ? -18.026 -1.051 -1.989 1.00 83.69 172 GLU A N 1
ATOM 1391 C CA . GLU A 1 172 ? -18.662 -0.417 -3.148 1.00 83.69 172 GLU A CA 1
ATOM 1392 C C . GLU A 1 172 ? -17.933 0.844 -3.624 1.00 83.69 172 GLU A C 1
ATOM 1394 O O . GLU A 1 172 ? -18.086 1.240 -4.783 1.00 83.69 172 GLU A O 1
ATOM 1399 N N . LEU A 1 173 ? -17.115 1.461 -2.763 1.00 75.06 173 LEU A N 1
ATOM 1400 C CA . LEU A 1 173 ? -16.289 2.618 -3.092 1.00 75.06 173 LEU A CA 1
ATOM 1401 C C . LEU A 1 173 ? -15.162 2.197 -4.048 1.00 75.06 173 LEU A C 1
ATOM 1403 O O . LEU A 1 173 ? -14.005 2.021 -3.664 1.00 75.06 173 LEU A O 1
ATOM 1407 N N . GLN A 1 174 ? -15.505 1.991 -5.320 1.00 59.06 174 GLN A N 1
ATOM 1408 C CA . GLN A 1 174 ? -14.541 1.560 -6.315 1.00 59.06 174 GLN A CA 1
ATOM 1409 C C . GLN A 1 174 ? -13.424 2.601 -6.452 1.00 59.06 174 GLN A C 1
ATOM 1411 O O . GLN A 1 174 ? -13.657 3.760 -6.803 1.00 59.06 174 GLN A O 1
ATOM 1416 N N . VAL A 1 175 ? -12.180 2.159 -6.268 1.00 60.12 175 VAL A N 1
ATOM 1417 C CA . VAL A 1 175 ? -10.964 2.930 -6.569 1.00 60.12 175 VAL A CA 1
ATOM 1418 C C . VAL A 1 175 ? -10.740 2.912 -8.092 1.00 60.12 175 VAL A C 1
ATOM 1420 O O . VAL A 1 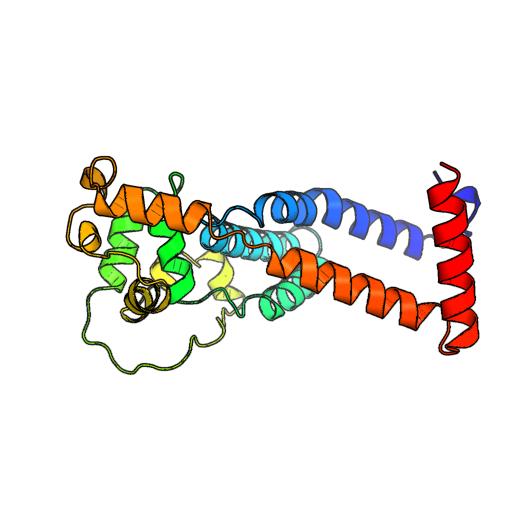175 ? -9.736 2.434 -8.607 1.00 60.12 175 VAL A O 1
ATOM 1423 N N . VAL A 1 176 ? -11.740 3.376 -8.849 1.00 48.59 176 VAL A N 1
ATOM 1424 C CA . VAL A 1 176 ? -11.727 3.448 -10.325 1.00 48.59 176 VAL A CA 1
ATOM 1425 C C . VAL A 1 176 ? -10.804 4.559 -10.816 1.00 48.59 176 VAL A C 1
ATOM 1427 O O . VAL A 1 176 ? -10.298 4.502 -11.940 1.00 48.59 176 VAL A O 1
ATOM 1430 N N . ASN A 1 177 ? -10.556 5.560 -9.971 1.00 54.97 177 ASN A N 1
ATOM 1431 C CA . ASN A 1 177 ? -9.920 6.789 -10.409 1.00 54.97 177 ASN A CA 1
ATOM 1432 C C . ASN A 1 177 ? -8.467 6.577 -10.861 1.00 54.97 177 ASN A C 1
ATOM 1434 O O . ASN A 1 177 ? -8.098 7.033 -11.936 1.00 54.97 177 ASN A O 1
ATOM 1438 N N . ASP A 1 178 ? -7.665 5.785 -10.147 1.00 59.16 178 ASP A N 1
ATOM 1439 C CA . ASP A 1 178 ? -6.244 5.642 -10.492 1.00 59.16 178 ASP A CA 1
ATOM 1440 C C . ASP A 1 178 ? -6.014 4.891 -11.812 1.00 59.16 178 ASP A C 1
ATOM 1442 O O . ASP A 1 178 ? -5.028 5.123 -12.515 1.00 59.16 178 ASP A O 1
ATOM 1446 N N . VAL A 1 179 ? -6.896 3.953 -12.167 1.00 54.50 179 VAL A N 1
ATOM 1447 C CA . VAL A 1 179 ? -6.826 3.250 -13.458 1.00 54.50 179 VAL A CA 1
ATOM 1448 C C . VAL A 1 179 ? -7.259 4.185 -14.587 1.00 54.50 179 VAL A C 1
ATOM 1450 O O . VAL A 1 179 ? -6.606 4.217 -15.632 1.00 54.50 179 VAL A O 1
ATOM 1453 N N . ALA A 1 180 ? -8.303 4.989 -14.368 1.00 58.22 180 ALA A N 1
ATOM 1454 C CA . ALA A 1 180 ? -8.775 5.978 -15.332 1.00 58.22 180 ALA A CA 1
ATOM 1455 C C . ALA A 1 180 ? -7.746 7.099 -15.562 1.00 58.22 180 ALA A C 1
ATOM 1457 O O . ALA A 1 180 ? -7.389 7.371 -16.707 1.00 58.22 180 ALA A O 1
ATOM 1458 N N . GLU A 1 181 ? -7.197 7.693 -14.501 1.00 65.31 181 GLU A N 1
ATOM 1459 C CA . GLU A 1 181 ? -6.166 8.735 -14.577 1.00 65.31 181 GLU A CA 1
ATOM 1460 C C . GLU A 1 181 ? -4.901 8.231 -15.280 1.00 65.31 181 GLU A C 1
ATOM 1462 O O . GLU A 1 181 ? -4.348 8.918 -16.141 1.00 65.31 181 GLU A O 1
ATOM 1467 N N . ARG A 1 182 ? -4.470 6.996 -14.991 1.00 64.19 182 ARG A N 1
ATOM 1468 C CA . ARG A 1 182 ? -3.316 6.384 -15.667 1.00 64.19 182 ARG A CA 1
ATOM 1469 C C . ARG A 1 182 ? -3.598 6.047 -17.127 1.00 64.19 182 ARG A C 1
ATOM 1471 O O . ARG A 1 182 ? -2.723 6.266 -17.960 1.00 64.19 182 ARG A O 1
ATOM 1478 N N . ALA A 1 183 ? -4.797 5.575 -17.470 1.00 61.09 183 ALA A N 1
ATOM 1479 C CA . ALA A 1 183 ? -5.187 5.353 -18.864 1.00 61.09 183 ALA A CA 1
ATOM 1480 C C . ALA A 1 183 ? -5.232 6.672 -19.655 1.00 61.09 183 ALA A C 1
ATOM 1482 O O . ALA A 1 183 ? -4.739 6.732 -20.783 1.00 61.09 183 ALA A O 1
ATOM 1483 N N . VAL A 1 184 ? -5.752 7.741 -19.041 1.00 68.12 184 VAL A N 1
ATOM 1484 C CA . VAL A 1 184 ? -5.754 9.100 -19.602 1.00 68.12 184 VAL A CA 1
ATOM 1485 C C . VAL A 1 184 ? -4.326 9.615 -19.787 1.00 68.12 184 VAL A C 1
ATOM 1487 O O . VAL A 1 184 ? -3.991 10.137 -20.850 1.00 68.12 184 VAL A O 1
ATOM 1490 N N . LYS A 1 185 ? -3.446 9.422 -18.802 1.00 76.69 185 LYS A N 1
ATOM 1491 C CA . LYS A 1 185 ? -2.040 9.823 -18.912 1.00 76.69 185 LYS A CA 1
ATOM 1492 C C . LYS A 1 185 ? -1.301 9.038 -19.997 1.00 76.69 185 LYS A C 1
ATOM 1494 O O . LYS A 1 185 ? -0.602 9.634 -20.811 1.00 76.69 185 LYS A O 1
ATOM 1499 N N . LEU A 1 186 ? -1.518 7.725 -20.073 1.00 73.56 186 LEU A N 1
ATOM 1500 C CA . LEU A 1 186 ? -0.930 6.865 -21.098 1.00 73.56 186 LEU A CA 1
ATOM 1501 C C . LEU A 1 186 ? -1.350 7.305 -22.505 1.00 73.56 186 LEU A C 1
ATOM 1503 O O . LEU A 1 186 ? -0.496 7.425 -23.381 1.00 73.56 186 LEU A O 1
ATOM 1507 N N . ILE A 1 187 ? -2.641 7.587 -22.728 1.00 72.88 187 ILE A N 1
ATOM 1508 C CA . ILE A 1 187 ? -3.103 8.057 -24.041 1.00 72.88 187 ILE A CA 1
ATOM 1509 C C . ILE A 1 187 ? -2.600 9.474 -24.345 1.00 72.88 187 ILE A C 1
ATOM 1511 O O . ILE A 1 187 ? -2.284 9.766 -25.495 1.00 72.88 187 ILE A O 1
ATOM 1515 N N . GLN A 1 188 ? -2.458 10.344 -23.340 1.00 77.00 188 GLN A N 1
ATOM 1516 C CA . GLN A 1 188 ? -1.862 11.673 -23.509 1.00 77.00 188 GLN A CA 1
ATOM 1517 C C . GLN A 1 188 ? -0.385 11.593 -23.915 1.00 77.00 188 GLN A C 1
ATOM 1519 O O . GLN A 1 188 ? 0.028 12.277 -24.856 1.00 77.00 188 GLN A O 1
ATOM 1524 N N . ASP A 1 189 ? 0.402 10.747 -23.251 1.00 79.88 189 ASP A N 1
ATOM 1525 C CA . ASP A 1 189 ? 1.829 10.571 -23.537 1.00 79.88 189 ASP A CA 1
ATOM 1526 C C . ASP A 1 189 ? 2.035 9.880 -24.897 1.00 79.88 189 ASP A C 1
ATOM 1528 O O . ASP A 1 189 ? 2.858 10.312 -25.710 1.00 79.88 189 ASP A O 1
ATOM 1532 N N . TYR A 1 190 ? 1.212 8.877 -25.215 1.00 73.25 190 TYR A N 1
ATOM 1533 C CA . TYR A 1 190 ? 1.180 8.247 -26.536 1.00 73.25 190 TYR A CA 1
ATOM 1534 C C . TYR A 1 190 ? 0.832 9.255 -27.643 1.00 73.25 190 TYR A C 1
ATOM 1536 O O . TYR A 1 190 ? 1.569 9.398 -28.617 1.00 73.25 190 TYR A O 1
ATOM 1544 N N . ASN A 1 191 ? -0.229 10.046 -27.463 1.00 71.50 191 ASN A N 1
ATOM 1545 C CA . ASN A 1 191 ? -0.617 11.079 -28.427 1.00 71.50 191 ASN A CA 1
ATOM 1546 C C . ASN A 1 191 ? 0.458 12.161 -28.605 1.00 71.50 191 ASN A C 1
ATOM 1548 O O . ASN A 1 191 ? 0.564 12.744 -29.683 1.00 71.50 191 ASN A O 1
ATOM 1552 N N . SER A 1 192 ? 1.252 12.437 -27.569 1.00 74.81 192 SER A N 1
ATOM 1553 C CA . SER A 1 192 ? 2.325 13.438 -27.610 1.00 74.81 192 SER A CA 1
ATOM 1554 C C . SER A 1 192 ? 3.615 12.921 -28.255 1.00 74.81 192 SER A C 1
ATOM 1556 O O . SER A 1 192 ? 4.416 13.726 -28.733 1.00 74.81 192 SER A O 1
ATOM 1558 N N . SER A 1 193 ? 3.821 11.601 -28.283 1.00 76.06 193 SER A N 1
ATOM 1559 C CA . SER A 1 193 ? 5.045 10.964 -28.792 1.00 76.06 193 SER A CA 1
ATOM 1560 C C . SER A 1 193 ? 5.023 10.675 -30.297 1.00 76.06 193 SER A C 1
ATOM 1562 O O . SER A 1 193 ? 6.087 10.627 -30.907 1.00 76.06 193 SER A O 1
ATOM 1564 N N . ILE A 1 194 ? 3.843 10.537 -30.916 1.00 73.56 194 ILE A N 1
ATOM 1565 C CA . ILE A 1 194 ? 3.724 10.244 -32.357 1.00 73.56 194 ILE A CA 1
ATOM 1566 C C . ILE A 1 194 ? 3.814 11.512 -33.206 1.00 73.56 194 ILE A C 1
ATOM 1568 O O . ILE A 1 194 ? 4.618 11.595 -34.131 1.00 73.56 194 ILE A O 1
ATOM 1572 N N . THR A 1 195 ? 2.955 12.497 -32.934 1.00 72.56 195 THR A N 1
ATOM 1573 C CA . THR A 1 195 ? 2.890 13.728 -33.729 1.00 72.56 195 THR A CA 1
ATOM 1574 C C . THR A 1 195 ? 2.253 14.866 -32.944 1.00 72.56 195 THR A C 1
ATOM 1576 O O . THR A 1 195 ? 1.308 14.677 -32.182 1.00 72.56 195 THR A O 1
ATOM 1579 N N . LYS A 1 196 ? 2.752 16.086 -33.160 1.00 76.75 196 LYS A N 1
ATOM 1580 C CA . LYS A 1 196 ? 2.159 17.314 -32.608 1.00 76.75 196 LYS A CA 1
ATOM 1581 C C . LYS A 1 196 ? 1.060 17.895 -33.509 1.00 76.75 196 LYS A C 1
ATOM 1583 O O . LYS A 1 196 ? 0.384 18.828 -33.094 1.00 76.75 196 LYS A O 1
ATOM 1588 N N . SER A 1 197 ? 0.876 17.353 -34.718 1.00 82.25 197 SER A N 1
ATOM 1589 C CA . SER A 1 197 ? -0.129 17.813 -35.682 1.00 82.25 197 SER A CA 1
ATOM 1590 C C . SER A 1 197 ? -1.499 17.199 -35.398 1.00 82.25 197 SER A C 1
ATOM 1592 O O . SER A 1 197 ? -1.676 15.984 -35.490 1.00 82.25 197 SER A O 1
ATOM 1594 N N . GLU A 1 198 ? -2.485 18.045 -35.104 1.00 79.44 198 GLU A N 1
ATOM 1595 C CA . GLU A 1 198 ? -3.851 17.616 -34.782 1.00 79.44 198 GLU A CA 1
ATOM 1596 C C . GLU A 1 198 ? -4.527 16.871 -35.943 1.00 79.44 198 GLU A C 1
ATOM 1598 O O . GLU A 1 198 ? -5.192 15.858 -35.737 1.00 79.44 198 GLU A O 1
ATOM 1603 N N . ALA A 1 199 ? -4.271 17.292 -37.186 1.00 82.50 199 ALA A N 1
ATOM 1604 C CA . ALA A 1 199 ? -4.807 16.626 -38.372 1.00 82.50 199 ALA A CA 1
ATOM 1605 C C . ALA A 1 199 ? -4.304 15.176 -38.502 1.00 82.50 199 ALA A C 1
ATOM 1607 O O . ALA A 1 199 ? -5.070 14.272 -38.835 1.00 82.50 199 ALA A O 1
ATOM 1608 N N . GLN A 1 200 ? -3.025 14.937 -38.193 1.00 79.06 200 GLN A N 1
ATOM 1609 C CA . GLN A 1 200 ? -2.450 13.591 -38.227 1.00 79.06 200 GLN A CA 1
ATOM 1610 C C . GLN A 1 200 ? -2.970 12.719 -37.081 1.00 79.06 200 GLN A C 1
ATOM 1612 O O . GLN A 1 200 ? -3.218 11.533 -37.296 1.00 79.06 200 GLN A O 1
ATOM 1617 N N . LYS A 1 201 ? -3.197 13.294 -35.891 1.00 80.75 201 LYS A N 1
ATOM 1618 C CA . LYS A 1 201 ? -3.830 12.578 -34.771 1.00 80.75 201 LYS A CA 1
ATOM 1619 C C . LYS A 1 201 ? -5.244 12.126 -35.123 1.00 80.75 201 LYS A C 1
ATOM 1621 O O . LYS A 1 201 ? -5.578 10.958 -34.925 1.00 80.75 201 LYS A O 1
ATOM 1626 N N . GLN A 1 202 ? -6.047 13.024 -35.695 1.00 79.56 202 GLN A N 1
ATOM 1627 C CA . GLN A 1 202 ? -7.430 12.727 -36.061 1.00 79.56 202 GLN A CA 1
ATOM 1628 C C . GLN A 1 202 ? -7.511 11.625 -37.123 1.00 79.56 202 GLN A C 1
ATOM 1630 O O . GLN A 1 202 ? -8.334 10.716 -37.013 1.00 79.56 202 GLN A O 1
ATOM 1635 N N . TYR A 1 203 ? -6.606 11.658 -38.105 1.00 84.31 203 TYR A N 1
ATOM 1636 C CA . TYR A 1 203 ? -6.485 10.608 -39.113 1.00 84.31 203 TYR A CA 1
ATOM 1637 C C . TYR A 1 203 ? -6.151 9.243 -38.488 1.00 84.31 203 TYR A C 1
ATOM 1639 O O . TYR A 1 203 ? -6.807 8.244 -38.778 1.00 84.31 203 TYR A O 1
ATOM 1647 N N . LEU A 1 204 ? -5.179 9.194 -37.573 1.00 81.56 204 LEU A N 1
ATOM 1648 C CA . LEU A 1 204 ? -4.771 7.957 -36.900 1.00 81.56 204 LEU A CA 1
ATOM 1649 C C . LEU A 1 204 ? -5.912 7.342 -36.075 1.00 81.56 204 LEU A C 1
ATOM 1651 O O . LEU A 1 204 ? -6.149 6.135 -36.148 1.00 81.56 204 LEU A O 1
ATOM 1655 N N . LEU A 1 205 ? -6.662 8.173 -35.344 1.00 80.56 205 LEU A N 1
ATOM 1656 C CA . LEU A 1 205 ? -7.840 7.735 -34.590 1.00 80.56 205 LEU A CA 1
ATOM 1657 C C . LEU A 1 205 ? -8.923 7.155 -35.506 1.00 80.56 205 LEU A C 1
ATOM 1659 O O . LEU A 1 205 ? -9.509 6.119 -35.181 1.00 80.56 205 LEU A O 1
ATOM 1663 N N . GLN A 1 206 ? -9.171 7.781 -36.660 1.00 83.00 206 GLN A N 1
ATOM 1664 C CA . GLN A 1 206 ? -10.124 7.274 -37.650 1.00 83.00 206 GLN A CA 1
ATOM 1665 C C . GLN A 1 206 ? -9.694 5.914 -38.209 1.00 83.00 206 GLN A C 1
ATOM 1667 O O . GLN A 1 206 ? -10.521 5.002 -38.277 1.00 83.00 206 GLN A O 1
ATOM 1672 N N . VAL A 1 207 ? -8.410 5.742 -38.539 1.00 84.50 207 VAL A N 1
ATOM 1673 C CA . VAL A 1 207 ? -7.868 4.467 -39.036 1.00 84.50 207 VAL A CA 1
ATOM 1674 C C . VAL A 1 207 ? -8.009 3.363 -37.982 1.00 84.50 207 VAL A C 1
ATOM 1676 O O . VAL A 1 207 ? -8.581 2.313 -38.272 1.00 84.50 207 VAL A O 1
ATOM 1679 N N . VAL A 1 208 ? -7.575 3.608 -36.740 1.00 81.31 208 VAL A N 1
ATOM 1680 C CA . VAL A 1 208 ? -7.667 2.625 -35.642 1.00 81.31 208 VAL A CA 1
ATOM 1681 C C . VAL A 1 208 ? -9.120 2.255 -35.333 1.00 81.31 208 VAL A C 1
ATOM 1683 O O . VAL A 1 208 ? -9.435 1.078 -35.157 1.00 81.31 208 VAL A O 1
ATOM 1686 N N . THR A 1 209 ? -10.024 3.238 -35.294 1.00 83.31 209 THR A N 1
ATOM 1687 C CA . THR A 1 209 ? -11.453 3.000 -35.026 1.00 83.31 209 THR A CA 1
ATOM 1688 C C . THR A 1 209 ? -12.098 2.178 -36.136 1.00 83.31 209 THR A C 1
ATOM 1690 O O . THR A 1 209 ? -12.894 1.283 -35.859 1.00 83.31 209 THR A O 1
ATOM 1693 N N . THR A 1 210 ? -11.737 2.454 -37.391 1.00 89.06 210 THR A N 1
ATOM 1694 C CA . THR A 1 210 ? -12.212 1.688 -38.549 1.00 89.06 210 THR A CA 1
ATOM 1695 C C . THR A 1 210 ? -11.746 0.236 -38.463 1.00 89.06 210 THR A C 1
ATOM 1697 O O . THR A 1 210 ? -12.563 -0.668 -38.606 1.00 89.06 210 THR A O 1
ATOM 1700 N N . HIS A 1 211 ? -10.476 0.005 -38.120 1.00 82.88 211 HIS A N 1
ATOM 1701 C CA . HIS A 1 211 ? -9.929 -1.342 -37.954 1.00 82.88 211 HIS A CA 1
ATOM 1702 C C . HIS A 1 211 ? -10.585 -2.117 -36.800 1.00 82.88 211 HIS A C 1
ATOM 1704 O O . HIS A 1 211 ? -10.915 -3.289 -36.960 1.00 82.88 211 HIS A O 1
ATOM 1710 N N . ARG A 1 212 ? -10.843 -1.460 -35.658 1.00 77.12 212 ARG A N 1
ATOM 1711 C CA . ARG A 1 212 ? -11.533 -2.079 -34.509 1.00 77.12 212 ARG A CA 1
ATOM 1712 C C . ARG A 1 212 ? -12.979 -2.463 -34.798 1.00 77.12 212 ARG A C 1
ATOM 1714 O O . ARG A 1 212 ? -13.483 -3.367 -34.159 1.00 77.12 212 ARG A O 1
ATOM 1721 N N . ARG A 1 213 ? -13.657 -1.772 -35.716 1.00 82.56 213 ARG A N 1
ATOM 1722 C CA . ARG A 1 213 ? -15.028 -2.118 -36.130 1.00 82.56 213 ARG A CA 1
ATOM 1723 C C . ARG A 1 213 ? -15.079 -3.284 -37.120 1.00 82.56 213 ARG A C 1
ATOM 1725 O O . ARG A 1 213 ? -16.161 -3.789 -37.387 1.00 82.56 213 ARG A O 1
ATOM 1732 N N . GLN A 1 214 ? -13.938 -3.657 -37.698 1.00 80.25 214 GLN A N 1
ATOM 1733 C CA . GLN A 1 214 ? -13.806 -4.751 -38.664 1.00 80.25 214 GLN A CA 1
ATOM 1734 C C . GLN A 1 214 ? -13.309 -6.059 -38.028 1.00 80.25 214 GLN A C 1
ATOM 1736 O O . GLN A 1 214 ? -13.218 -7.062 -38.731 1.00 80.25 214 GLN A O 1
ATOM 1741 N N . THR A 1 215 ? -12.980 -6.046 -36.731 1.00 46.12 215 THR A N 1
ATOM 1742 C CA . THR A 1 215 ? -12.608 -7.231 -35.936 1.00 46.12 215 THR A CA 1
ATOM 1743 C C . THR A 1 215 ? -13.688 -7.495 -34.905 1.00 46.12 215 THR A C 1
ATOM 1745 O O . THR A 1 215 ? -13.985 -8.6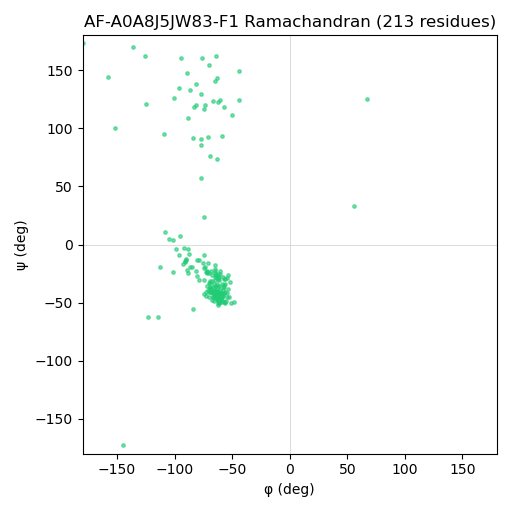82 -34.666 1.00 46.12 215 THR A O 1
#